Protein AF-A0A844GFJ4-F1 (afdb_monomer_lite)

Secondary structure (DSSP, 8-state):
--HHHHHHHHHHHHGGGGGGG-HHHHHHHHHHHHHHHHHHHHHHTT--HHHHHHHHHHHHHHHHHHHHHHHHHHHHHHHHS-PPPHHHHHHHHHHHTHHHHHHHHHHHHHHHHHHHHHHHHHHHTTSTTTHHHHHHHHHHHHHHHHHHHHHIIIIIIHHHHHHHHHTT--HHHHHHHHHHHHHHHHHHHHHHHHHHHHHHHHHHHHHHHHHHHHHHHHHHHHHHHHHHHTSHHHHHHHHT-

Radius of gyration: 24.2 Å; chains: 1; bounding box: 52×42×82 Å

Sequence (241 aa):
MRMSEQLKSTGSLLNATEAVGNWRAVLLYASTLIGSTLIFGLFAMMHSSFAIGLGGLLALATLFYGSNAVGIMLMDASRNGVSRPPLEAVMASLLSSHRLLGVALVAAVGLLLLLLAVAILFLICKIPGVGPLLFTFIMPLTTLLLGLTFFALAYVFFPLAASAVWHGASVLQVVSNLLAVVRQRLLAVMLQEIVLMLIIGVTSFIISGVLLFGLSMTGGMAARAFSALATPEVWAAWAAA

pLDDT: mean 87.04, std 11.55, range [54.28, 98.0]

Foldseek 3Di:
DDPVVVVVLVVVLVCLVCLVVPVQLVVLLVCLQVVLVCLQVVQVVVVDPVSNVVSNVVSVVSNQLSNLLSVLQSLCCVPVVGGDHSVVSSVLSVVFSVL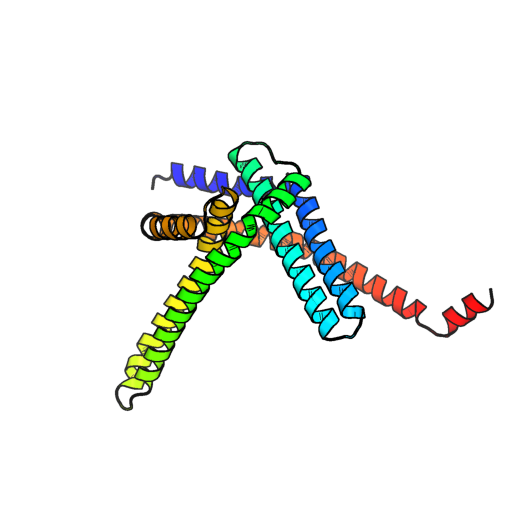LVVLVVVLVVVLVVLVVVLVVQLVVLPDPPCNVVSCVPSVVVSVVVNVVSCCCVVQPLSSQLSSCSSVVDGSVRSVVVSVVCCVPCVVVSSVSSVSSCVVCVVVVCVVVVVVVVVCVVVVVVVVVVVVVCPDPVNVVVVVVD

Organism: NCBI:txid2675226

Structure (mmCIF, N/CA/C/O backbone):
data_AF-A0A844GFJ4-F1
#
_entry.id   AF-A0A844GFJ4-F1
#
loop_
_atom_site.group_PDB
_atom_site.id
_atom_site.type_symbol
_atom_site.label_atom_id
_atom_site.label_alt_id
_atom_site.label_comp_id
_atom_site.label_asym_id
_atom_site.label_entity_id
_atom_site.label_seq_id
_atom_site.pdbx_PDB_ins_code
_atom_site.Cartn_x
_atom_site.Cartn_y
_atom_site.Cartn_z
_atom_site.occupancy
_atom_site.B_iso_or_equiv
_atom_site.auth_seq_id
_atom_site.auth_comp_id
_atom_site.auth_asym_id
_atom_site.auth_atom_id
_atom_site.pdbx_PDB_model_num
ATOM 1 N N . MET A 1 1 ? -21.969 4.955 -23.005 1.00 54.28 1 MET A N 1
ATOM 2 C CA . MET A 1 1 ? -22.476 5.167 -21.629 1.00 54.28 1 MET A CA 1
ATOM 3 C C . MET A 1 1 ? -23.328 6.420 -21.632 1.00 54.28 1 MET A C 1
ATOM 5 O O . MET A 1 1 ? -22.911 7.396 -22.243 1.00 54.28 1 MET A O 1
ATOM 9 N N . ARG A 1 2 ? -24.537 6.384 -21.059 1.00 66.00 2 ARG A N 1
ATOM 10 C CA . ARG A 1 2 ? -25.447 7.546 -21.054 1.00 66.00 2 ARG A CA 1
ATOM 11 C C . ARG A 1 2 ? -24.997 8.546 -19.983 1.00 66.00 2 ARG A C 1
ATOM 13 O O . ARG A 1 2 ? -24.632 8.138 -18.888 1.00 66.00 2 ARG A O 1
ATOM 20 N N . MET A 1 3 ? -25.066 9.845 -20.274 1.00 57.88 3 MET A N 1
ATOM 21 C CA . MET A 1 3 ? -24.629 10.942 -19.386 1.00 57.88 3 MET A CA 1
ATOM 22 C C . MET A 1 3 ? -25.235 10.861 -17.966 1.00 57.88 3 MET A C 1
ATOM 24 O O . MET A 1 3 ? -24.593 11.203 -16.978 1.00 57.88 3 MET A O 1
ATOM 28 N N . SER A 1 4 ? -26.445 10.307 -17.844 1.00 63.31 4 SER A N 1
ATOM 29 C CA . SER A 1 4 ? -27.122 10.035 -16.570 1.00 63.31 4 SER A CA 1
ATOM 30 C C . SER A 1 4 ? -26.439 8.967 -15.701 1.00 63.31 4 SER A C 1
ATOM 32 O O . SER A 1 4 ? -26.521 9.034 -14.478 1.00 63.31 4 SER A O 1
ATOM 34 N N . GLU A 1 5 ? -25.775 7.975 -16.303 1.00 64.12 5 GLU A N 1
ATOM 35 C CA . GLU A 1 5 ? -25.004 6.956 -15.573 1.00 64.12 5 GLU A CA 1
ATOM 36 C C . GLU A 1 5 ? -23.691 7.537 -15.044 1.00 64.12 5 GLU A C 1
ATOM 38 O O . GLU A 1 5 ? -23.292 7.226 -13.923 1.00 64.12 5 GLU A O 1
ATOM 43 N N . GLN A 1 6 ? -23.056 8.432 -15.809 1.00 61.03 6 GLN A N 1
ATOM 44 C CA . GLN A 1 6 ? -21.848 9.135 -15.372 1.00 61.03 6 GLN A CA 1
ATOM 45 C C . GLN A 1 6 ? -22.138 10.059 -14.186 1.00 61.03 6 GLN A C 1
ATOM 47 O O . GLN A 1 6 ? -21.424 10.001 -13.194 1.00 61.03 6 GLN A O 1
ATOM 52 N N . LEU A 1 7 ? -23.231 10.830 -14.225 1.00 64.06 7 LEU A N 1
ATOM 53 C CA . LEU A 1 7 ? -23.618 11.704 -13.109 1.00 64.06 7 LEU A CA 1
ATOM 54 C C . LEU A 1 7 ? -23.948 10.920 -11.828 1.00 64.06 7 LEU A C 1
ATOM 56 O O . LEU A 1 7 ? -23.520 11.311 -10.744 1.00 64.06 7 LEU A O 1
ATOM 60 N N . LYS A 1 8 ? -24.643 9.778 -11.939 1.00 64.94 8 LYS A N 1
ATOM 61 C CA . LYS A 1 8 ? -24.883 8.884 -10.790 1.00 64.94 8 LYS A CA 1
ATOM 62 C C . LYS A 1 8 ? -23.583 8.288 -10.244 1.00 64.94 8 LYS A C 1
ATOM 64 O O . LYS A 1 8 ? -23.410 8.218 -9.030 1.00 64.94 8 LYS A O 1
ATOM 69 N N . SER A 1 9 ? -22.661 7.902 -11.126 1.00 61.66 9 SER A N 1
ATOM 70 C CA . SER A 1 9 ? -21.334 7.414 -10.741 1.00 61.66 9 SER A CA 1
ATOM 71 C C . SER A 1 9 ? -20.524 8.484 -10.009 1.00 61.66 9 SER A C 1
ATOM 73 O O . SER A 1 9 ? -19.906 8.173 -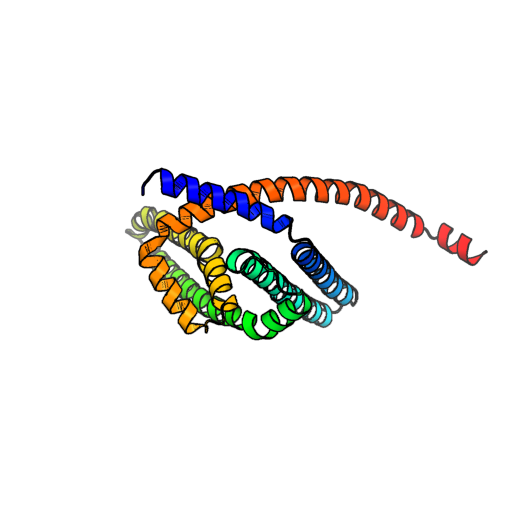8.999 1.00 61.66 9 SER A O 1
ATOM 75 N N . THR A 1 10 ? -20.521 9.732 -10.479 1.00 62.22 10 THR A N 1
ATOM 76 C CA . THR A 1 10 ? -19.803 10.832 -9.818 1.00 62.22 10 THR A CA 1
ATOM 77 C C . THR A 1 10 ? -20.419 11.173 -8.461 1.00 62.22 10 THR A C 1
ATOM 79 O O . THR A 1 10 ? -19.682 11.374 -7.500 1.00 62.22 10 THR A O 1
ATOM 82 N N . GLY A 1 11 ? -21.752 11.157 -8.340 1.00 63.94 11 GLY A N 1
ATOM 83 C CA . GLY A 1 11 ? -22.433 11.316 -7.048 1.00 63.94 11 GLY A CA 1
ATOM 84 C C . GLY A 1 11 ? -22.052 10.224 -6.042 1.00 63.94 11 GLY A C 1
ATOM 85 O O . GLY A 1 11 ? -21.743 10.520 -4.893 1.00 63.94 11 GLY A O 1
ATOM 86 N N . SER A 1 12 ? -21.958 8.969 -6.492 1.00 65.56 12 SER A N 1
ATOM 87 C CA . SER A 1 12 ? -21.477 7.858 -5.658 1.00 65.56 12 SER A CA 1
ATOM 88 C C . SER A 1 12 ? -20.028 8.033 -5.185 1.00 65.56 12 SER A C 1
ATOM 90 O O . SER A 1 12 ? -19.696 7.556 -4.103 1.00 65.56 12 SER A O 1
ATOM 92 N N . LEU A 1 13 ? -19.165 8.682 -5.975 1.00 63.69 13 LEU A N 1
ATOM 93 C CA . LEU A 1 13 ? -17.771 8.945 -5.600 1.00 63.69 13 LEU A CA 1
ATOM 94 C C . LEU A 1 13 ? -17.658 10.075 -4.571 1.00 63.69 13 LEU A C 1
ATOM 96 O O . LEU A 1 13 ? -16.832 9.992 -3.669 1.00 63.69 13 LEU A O 1
ATOM 100 N N . LEU A 1 14 ? -18.513 11.098 -4.655 1.00 67.12 14 LEU A N 1
ATOM 101 C CA . LEU A 1 14 ? -18.591 12.143 -3.630 1.00 67.12 14 LEU A CA 1
ATOM 102 C C . LEU A 1 14 ? -19.092 11.574 -2.296 1.00 67.12 14 LEU A C 1
ATOM 104 O O . LEU A 1 14 ? -18.523 11.896 -1.256 1.00 67.12 14 LEU A O 1
ATOM 108 N N . ASN A 1 15 ? -20.047 10.641 -2.322 1.00 67.94 15 ASN A N 1
ATOM 109 C CA . ASN A 1 15 ? -20.509 9.938 -1.120 1.00 67.94 15 ASN A CA 1
ATOM 110 C C . ASN A 1 15 ? -19.421 9.063 -0.476 1.00 67.94 15 ASN A C 1
ATOM 112 O O . ASN A 1 15 ? -19.516 8.747 0.704 1.00 67.94 15 ASN A O 1
ATOM 116 N N . ALA A 1 16 ? -18.341 8.710 -1.187 1.00 66.75 16 ALA A N 1
ATOM 117 C CA . ALA A 1 16 ? -17.205 8.027 -0.563 1.00 66.75 16 ALA A CA 1
ATOM 118 C C . ALA A 1 16 ? -16.541 8.885 0.532 1.00 66.75 16 ALA A C 1
ATOM 120 O O . ALA A 1 16 ? -15.928 8.340 1.447 1.00 66.75 16 ALA A O 1
ATOM 121 N N . THR A 1 17 ? -16.706 10.214 0.498 1.00 68.81 17 THR A N 1
ATOM 122 C CA . THR A 1 17 ? -16.246 11.104 1.577 1.00 68.81 17 THR A CA 1
ATOM 123 C C . THR A 1 17 ? -17.059 10.950 2.866 1.00 68.81 17 THR A C 1
ATOM 125 O O . THR A 1 17 ? -16.521 11.174 3.949 1.00 68.81 17 THR A O 1
ATOM 128 N N . GLU A 1 18 ? -18.299 10.451 2.793 1.00 70.06 18 GLU A N 1
ATOM 129 C CA . GLU A 1 18 ? -19.107 10.116 3.975 1.00 70.06 18 GLU A CA 1
ATOM 130 C C . GLU A 1 18 ? -18.495 8.963 4.784 1.00 70.06 18 GLU A C 1
ATOM 132 O O . GLU A 1 18 ? -18.798 8.816 5.968 1.00 70.06 18 GLU A O 1
ATOM 137 N N . ALA A 1 19 ? -17.562 8.194 4.204 1.00 69.00 19 ALA A N 1
ATOM 138 C CA . ALA A 1 19 ? -16.772 7.207 4.938 1.00 69.00 19 ALA A CA 1
ATOM 139 C C . ALA A 1 19 ? -16.010 7.834 6.120 1.00 69.00 19 ALA A C 1
ATOM 141 O O . ALA A 1 19 ? -15.848 7.185 7.154 1.00 69.00 19 ALA A O 1
ATOM 142 N N . VAL A 1 20 ? -15.607 9.109 6.010 1.00 70.31 20 VAL A N 1
ATOM 143 C CA . VAL A 1 20 ? -14.982 9.874 7.106 1.00 70.31 20 VAL A CA 1
ATOM 144 C C . VAL A 1 20 ? -15.956 10.076 8.275 1.00 70.31 20 VAL A C 1
ATOM 146 O O . VAL A 1 20 ? -15.535 10.165 9.426 1.00 70.31 20 VAL A O 1
ATOM 149 N N . GLY A 1 21 ? -17.265 10.075 8.009 1.00 78.12 21 GLY A N 1
ATOM 150 C CA . GLY A 1 21 ? -18.312 10.143 9.029 1.00 78.12 21 GLY A CA 1
ATOM 151 C C . GLY A 1 21 ? -18.407 8.891 9.907 1.00 78.12 21 GLY A C 1
ATOM 152 O O . GLY A 1 21 ? -18.959 8.952 11.008 1.00 78.12 21 GLY A O 1
ATOM 153 N N . ASN A 1 22 ? -17.832 7.757 9.488 1.00 86.69 22 ASN A N 1
ATOM 154 C CA . ASN A 1 22 ? -17.759 6.559 10.322 1.00 86.69 22 ASN A CA 1
ATOM 155 C C . ASN A 1 22 ? -16.632 6.695 11.361 1.00 86.69 22 ASN A C 1
ATOM 157 O O . ASN A 1 22 ?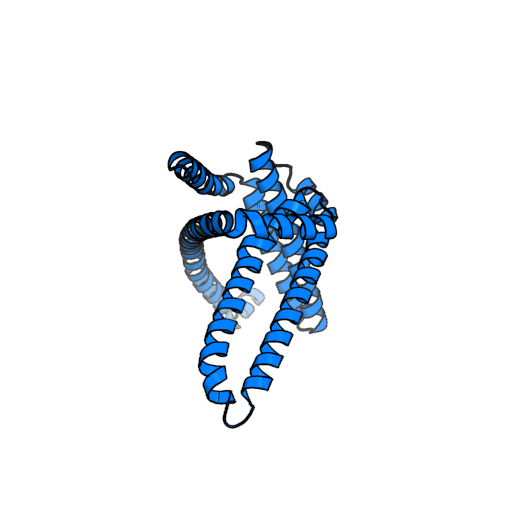 -15.545 6.130 11.217 1.00 86.69 22 ASN A O 1
ATOM 161 N N . TRP A 1 23 ? -16.912 7.424 12.445 1.00 89.19 23 TRP A N 1
ATOM 162 C CA . TRP A 1 23 ? -15.942 7.701 13.511 1.00 89.19 23 TRP A CA 1
ATOM 163 C C . TRP A 1 23 ? -15.322 6.429 14.110 1.00 89.19 23 TRP A C 1
ATOM 165 O O . TRP A 1 23 ? -14.154 6.437 14.487 1.00 89.19 23 TRP A O 1
ATOM 175 N N . ARG A 1 24 ? -16.068 5.313 14.160 1.00 94.00 24 ARG A N 1
ATOM 176 C CA . ARG A 1 24 ? -15.567 4.024 14.671 1.00 94.00 24 ARG A CA 1
ATOM 177 C C . ARG A 1 24 ? -14.476 3.460 13.764 1.00 94.00 24 ARG A C 1
ATOM 179 O O . ARG A 1 24 ? -13.464 2.980 14.264 1.00 94.00 24 ARG A O 1
ATOM 186 N N . ALA A 1 25 ? -14.675 3.531 12.447 1.00 93.44 25 ALA A N 1
ATOM 187 C CA . ALA A 1 25 ? -13.684 3.113 11.461 1.00 93.44 25 ALA A CA 1
ATOM 188 C C . ALA A 1 25 ? -12.456 4.040 11.477 1.00 93.44 25 ALA A C 1
ATOM 190 O O . ALA A 1 25 ? -11.326 3.556 11.474 1.00 93.44 25 ALA A O 1
ATOM 191 N N . VAL A 1 26 ? -12.670 5.358 11.586 1.00 91.69 26 VAL A N 1
ATOM 192 C CA . VAL A 1 26 ? -11.589 6.353 11.709 1.00 91.69 26 VAL A CA 1
ATOM 193 C C . VAL A 1 26 ? -10.749 6.111 12.964 1.00 91.69 26 VAL A C 1
ATOM 195 O O . VAL A 1 26 ? -9.524 6.059 12.876 1.00 91.69 26 VAL A O 1
ATOM 198 N N . LEU A 1 27 ? -11.379 5.905 14.125 1.00 94.12 27 LEU A N 1
ATOM 199 C CA . LEU A 1 27 ? -10.663 5.605 15.365 1.00 94.12 27 LEU A CA 1
ATOM 200 C C . LEU A 1 27 ? -9.910 4.279 15.297 1.00 94.12 27 LEU A C 1
ATOM 202 O O . LEU A 1 27 ? -8.771 4.212 15.755 1.00 94.12 27 LEU A O 1
ATOM 206 N N . LEU A 1 28 ? -10.508 3.232 14.719 1.00 96.69 28 LEU A N 1
ATOM 207 C CA . LEU A 1 28 ? -9.810 1.962 14.538 1.00 96.69 28 LEU A CA 1
ATOM 208 C C . LEU A 1 28 ? -8.577 2.148 13.644 1.00 96.69 28 LEU A C 1
ATOM 210 O O . LEU A 1 28 ? -7.498 1.668 13.994 1.00 96.69 28 LEU A O 1
ATOM 214 N N . TYR A 1 29 ? -8.694 2.899 12.547 1.00 95.44 29 TYR A N 1
ATOM 215 C CA . TYR A 1 29 ? -7.557 3.196 11.679 1.00 95.44 29 TYR A CA 1
ATOM 216 C C . TYR A 1 29 ? -6.469 3.993 12.410 1.00 95.44 29 TYR A C 1
ATOM 218 O O . TYR A 1 29 ? -5.304 3.600 12.395 1.00 95.44 29 TYR A O 1
ATOM 226 N N . ALA A 1 30 ? -6.843 5.046 13.142 1.00 93.94 30 ALA A N 1
ATOM 227 C CA . ALA A 1 30 ? -5.910 5.832 13.946 1.00 93.94 30 ALA A CA 1
ATOM 228 C C . ALA A 1 30 ? -5.200 4.972 15.007 1.00 93.94 30 ALA A C 1
ATOM 230 O O . ALA A 1 30 ? -3.975 5.004 15.109 1.00 93.94 30 ALA A O 1
ATOM 231 N N . SER A 1 31 ? -5.944 4.140 15.742 1.00 96.19 31 SER A N 1
ATOM 232 C CA . SER A 1 31 ? -5.377 3.212 16.729 1.00 96.19 31 SER A CA 1
ATOM 233 C C . SER A 1 31 ? -4.456 2.167 16.094 1.00 96.19 31 SER A C 1
ATOM 235 O O . SER A 1 31 ? -3.450 1.803 16.694 1.00 96.19 31 SER A O 1
ATOM 237 N N . THR A 1 32 ? -4.742 1.740 14.860 1.00 97.44 32 THR A N 1
ATOM 238 C CA . THR A 1 32 ? -3.892 0.819 14.095 1.00 97.44 32 THR A CA 1
ATOM 239 C C . THR A 1 32 ? -2.559 1.478 13.750 1.00 97.44 32 THR A C 1
ATOM 241 O O . THR A 1 32 ? -1.507 0.878 13.967 1.00 97.44 32 THR A O 1
ATOM 244 N N . LEU A 1 33 ? -2.583 2.721 13.254 1.00 95.94 33 LEU A N 1
ATOM 245 C CA . LEU A 1 33 ? -1.370 3.475 12.923 1.00 95.94 33 LEU A CA 1
ATOM 246 C C . LEU A 1 33 ? -0.523 3.760 14.169 1.00 95.94 33 LEU A C 1
ATOM 248 O O . LEU A 1 33 ? 0.691 3.539 14.157 1.00 95.94 33 LEU A O 1
ATOM 252 N N . ILE A 1 34 ? -1.164 4.206 15.254 1.00 95.94 34 ILE A N 1
ATOM 253 C CA . ILE A 1 34 ? -0.499 4.476 16.535 1.00 95.94 34 ILE A CA 1
ATOM 254 C C . ILE A 1 34 ? 0.086 3.181 17.099 1.00 95.94 34 ILE A C 1
ATOM 256 O O . ILE A 1 34 ? 1.272 3.135 17.407 1.00 95.94 34 ILE A O 1
ATOM 260 N N . GLY A 1 35 ? -0.710 2.113 17.179 1.00 97.12 35 GLY A N 1
ATOM 261 C CA . GLY A 1 35 ? -0.280 0.813 17.687 1.00 97.12 35 GLY A CA 1
ATOM 262 C C . GLY A 1 35 ? 0.893 0.241 16.893 1.00 97.12 35 GLY A C 1
ATOM 263 O O . GLY A 1 35 ? 1.901 -0.135 17.481 1.00 97.12 35 GLY A O 1
ATOM 264 N N . SER A 1 36 ? 0.816 0.264 15.560 1.00 97.62 36 SER A N 1
ATOM 265 C CA . SER A 1 36 ? 1.911 -0.154 14.677 1.00 97.62 36 SER A CA 1
ATOM 266 C C . SER A 1 36 ? 3.192 0.652 14.927 1.00 97.62 36 SER A C 1
ATOM 268 O O . SER A 1 36 ? 4.275 0.079 15.030 1.00 97.62 36 SER A O 1
ATOM 270 N N . THR A 1 37 ? 3.079 1.978 15.048 1.00 95.50 37 THR A N 1
ATOM 271 C CA . THR A 1 37 ? 4.230 2.865 15.286 1.00 95.50 37 THR A CA 1
ATOM 272 C C . THR A 1 37 ? 4.844 2.632 16.666 1.00 95.50 37 THR A C 1
ATOM 274 O O . THR A 1 37 ? 6.065 2.564 16.782 1.00 95.50 37 THR A O 1
ATOM 277 N N . LEU A 1 38 ? 4.021 2.458 17.705 1.00 96.81 38 LEU A N 1
ATOM 278 C CA . LEU A 1 38 ? 4.483 2.169 19.064 1.00 96.81 38 LEU A CA 1
ATOM 279 C C . LEU A 1 38 ? 5.194 0.818 19.138 1.00 96.81 38 LEU A C 1
ATOM 281 O O . LEU A 1 38 ? 6.279 0.741 19.706 1.00 96.81 38 LEU A O 1
ATOM 285 N N . ILE A 1 39 ? 4.627 -0.228 18.528 1.00 97.69 39 ILE A N 1
ATOM 286 C CA . ILE A 1 39 ? 5.256 -1.553 18.461 1.00 97.69 39 ILE A CA 1
ATOM 287 C C . ILE A 1 39 ? 6.632 -1.445 17.802 1.00 97.69 39 ILE A C 1
ATOM 289 O O . ILE A 1 39 ? 7.619 -1.900 18.375 1.00 97.69 39 ILE A O 1
ATOM 293 N N . PHE A 1 40 ? 6.726 -0.802 16.635 1.00 97.06 40 PHE A N 1
ATOM 294 C CA . PHE A 1 40 ? 8.015 -0.626 15.971 1.00 97.06 40 PHE A CA 1
ATOM 295 C C . PHE A 1 40 ? 9.000 0.184 16.827 1.00 97.06 40 PHE A C 1
ATOM 297 O O . PHE A 1 40 ? 10.134 -0.246 17.025 1.00 97.06 40 PHE A O 1
ATOM 304 N N . GLY A 1 41 ? 8.563 1.326 17.368 1.00 94.12 41 GLY A N 1
ATOM 305 C CA . GLY A 1 41 ? 9.396 2.224 18.166 1.00 94.12 41 GLY A CA 1
ATOM 306 C C . GLY A 1 41 ? 9.968 1.557 19.417 1.00 94.12 41 GLY A C 1
ATOM 307 O O . GLY A 1 41 ? 11.172 1.631 19.644 1.00 94.12 41 GLY A O 1
ATOM 308 N N . LEU A 1 42 ? 9.139 0.839 20.182 1.00 96.50 42 LEU A N 1
ATOM 309 C CA . LEU A 1 42 ? 9.567 0.141 21.400 1.00 96.50 42 LEU A CA 1
ATOM 310 C C . LEU A 1 42 ? 10.647 -0.909 21.114 1.00 96.50 42 LEU A C 1
ATOM 312 O O . LEU A 1 42 ? 11.644 -0.982 21.827 1.00 96.50 42 LEU A O 1
ATOM 316 N N . PHE A 1 43 ? 10.482 -1.689 20.045 1.00 96.88 43 PHE A N 1
ATOM 317 C CA . PHE A 1 43 ? 11.478 -2.681 19.639 1.00 96.88 43 PHE A CA 1
ATOM 318 C C . PHE A 1 43 ? 12.736 -2.038 19.040 1.00 96.88 43 PHE A C 1
ATOM 320 O O . PHE A 1 43 ? 13.841 -2.544 19.238 1.00 96.88 43 PHE A O 1
ATOM 327 N N . ALA A 1 44 ? 12.599 -0.906 18.344 1.00 94.94 44 ALA A N 1
ATOM 328 C CA . ALA A 1 44 ? 13.733 -0.166 17.803 1.00 94.94 44 ALA A CA 1
ATOM 329 C C . ALA A 1 44 ? 14.631 0.423 18.903 1.00 94.94 44 ALA A C 1
ATOM 331 O O . ALA A 1 44 ? 15.855 0.410 18.768 1.00 94.94 44 ALA A O 1
ATOM 332 N N . MET A 1 45 ? 14.043 0.849 20.025 1.00 95.19 45 MET A N 1
ATOM 333 C CA . MET A 1 45 ? 14.771 1.345 21.201 1.00 95.19 45 MET A CA 1
ATOM 334 C C . MET A 1 45 ? 15.614 0.272 21.906 1.00 95.19 45 MET A C 1
ATOM 336 O O . MET A 1 45 ? 16.460 0.602 22.730 1.00 95.19 45 MET A O 1
ATOM 340 N N . MET A 1 46 ? 15.432 -1.011 21.583 1.00 94.31 46 MET A N 1
ATOM 341 C CA . MET A 1 46 ? 16.247 -2.095 22.143 1.00 94.31 46 MET A CA 1
ATOM 342 C C . MET A 1 46 ? 17.638 -2.198 21.494 1.00 94.31 46 MET A C 1
ATOM 344 O O . MET A 1 46 ? 18.448 -3.011 21.933 1.00 94.31 46 MET A O 1
ATOM 348 N N . HIS A 1 47 ? 17.911 -1.425 20.431 1.00 90.00 47 HIS A N 1
ATOM 349 C CA . HIS A 1 47 ? 19.197 -1.377 19.717 1.00 90.00 47 HIS A CA 1
ATOM 350 C C . HIS A 1 47 ? 19.746 -2.747 19.263 1.00 90.00 47 HIS A C 1
ATOM 352 O O . HIS A 1 47 ? 20.948 -2.923 19.078 1.00 90.00 47 HIS A O 1
ATOM 358 N N . SER A 1 48 ? 18.862 -3.721 19.035 1.00 96.19 48 SER A N 1
ATOM 359 C CA . SER A 1 48 ? 19.197 -5.060 18.543 1.00 96.19 48 SER A CA 1
ATOM 360 C C . SER A 1 48 ? 18.577 -5.276 17.168 1.00 96.19 48 SER A C 1
ATOM 362 O O . SER A 1 48 ? 17.375 -5.081 16.996 1.00 96.19 48 SER A O 1
ATOM 364 N N . SER A 1 49 ? 19.368 -5.726 16.189 1.00 95.50 49 SER A N 1
ATOM 365 C CA . SER A 1 49 ? 18.869 -6.000 14.832 1.00 95.50 49 SER A CA 1
ATOM 366 C C . SER A 1 49 ? 17.742 -7.034 14.826 1.00 95.50 49 SER A C 1
ATOM 368 O O . SER A 1 49 ? 16.796 -6.903 14.052 1.00 95.50 49 SER A O 1
ATOM 370 N N . PHE A 1 50 ? 17.805 -8.029 15.717 1.00 97.06 50 PHE A N 1
ATOM 371 C CA . PHE A 1 50 ? 16.729 -9.005 15.873 1.00 97.06 50 PHE A CA 1
ATOM 372 C C . PHE A 1 50 ? 15.452 -8.351 16.410 1.00 97.06 50 PHE A C 1
ATOM 374 O O . PHE A 1 50 ? 14.376 -8.560 15.851 1.00 97.06 50 PHE A O 1
ATOM 381 N N . ALA A 1 51 ? 15.573 -7.521 17.452 1.00 96.56 51 ALA A N 1
ATOM 382 C CA . ALA A 1 51 ? 14.434 -6.804 18.017 1.00 96.56 51 ALA A CA 1
ATOM 383 C C . ALA A 1 51 ? 13.797 -5.873 16.977 1.00 96.56 51 ALA A C 1
ATOM 385 O O . ALA A 1 51 ? 12.590 -5.933 16.772 1.00 96.56 51 ALA A O 1
ATOM 386 N N . ILE A 1 52 ? 14.603 -5.096 16.247 1.00 96.81 52 ILE A N 1
ATOM 387 C CA . ILE A 1 52 ? 14.136 -4.227 15.157 1.00 96.81 52 ILE A CA 1
ATOM 388 C C . ILE A 1 52 ? 13.393 -5.042 14.090 1.00 96.81 52 ILE A C 1
ATOM 390 O O . ILE A 1 52 ? 12.311 -4.646 13.659 1.00 96.81 52 ILE A O 1
ATOM 394 N N . GLY A 1 53 ? 13.940 -6.194 13.686 1.00 97.06 53 GLY A N 1
ATOM 395 C CA . GLY A 1 53 ? 13.305 -7.080 12.710 1.00 97.06 53 GLY A CA 1
ATOM 396 C C . GLY A 1 53 ? 11.947 -7.606 13.182 1.00 97.06 53 GLY A C 1
ATOM 397 O O . GLY A 1 53 ? 10.960 -7.511 12.453 1.00 97.06 53 GLY A O 1
ATOM 398 N N . LEU A 1 54 ? 11.873 -8.107 14.417 1.00 97.75 54 LEU A N 1
ATOM 399 C CA . LEU A 1 54 ? 10.629 -8.608 15.004 1.00 97.75 54 LEU A CA 1
ATOM 400 C C . LEU A 1 54 ? 9.596 -7.489 15.197 1.00 97.75 54 LEU A C 1
ATOM 402 O O . LEU A 1 54 ? 8.434 -7.656 14.828 1.00 97.75 54 LEU A O 1
ATOM 406 N N . GLY A 1 55 ? 10.021 -6.334 15.708 1.00 97.75 55 GLY A N 1
ATOM 407 C CA . GLY A 1 55 ? 9.183 -5.146 15.851 1.00 97.75 55 GLY A CA 1
ATOM 408 C C . GLY A 1 55 ? 8.616 -4.674 14.516 1.00 97.75 55 GLY A C 1
ATOM 409 O O . GLY A 1 55 ? 7.428 -4.376 14.425 1.00 97.75 55 GLY A O 1
ATOM 410 N N . GLY A 1 56 ? 9.432 -4.684 13.457 1.00 97.50 56 GLY A N 1
ATOM 411 C CA . GLY A 1 56 ? 8.995 -4.388 12.093 1.00 97.50 56 GLY A CA 1
ATOM 412 C C . GLY A 1 56 ? 7.930 -5.361 11.588 1.00 97.50 56 GLY A C 1
ATOM 413 O O . GLY A 1 56 ? 6.909 -4.927 11.057 1.00 97.50 56 GLY A O 1
ATOM 414 N N . LEU A 1 57 ? 8.114 -6.668 11.800 1.00 97.62 57 LEU A N 1
ATOM 415 C CA . LEU A 1 57 ? 7.128 -7.683 11.409 1.00 97.62 57 LEU A CA 1
ATOM 416 C C . LEU A 1 57 ? 5.803 -7.533 12.165 1.00 97.62 57 LEU A C 1
ATOM 418 O O . LEU A 1 57 ? 4.738 -7.597 11.553 1.00 97.62 57 LEU A O 1
ATOM 422 N N . LEU A 1 58 ? 5.851 -7.304 13.479 1.00 97.94 58 LEU A N 1
ATOM 423 C CA . LEU A 1 58 ? 4.654 -7.113 14.301 1.00 97.94 58 LEU A CA 1
ATOM 424 C C . LEU A 1 58 ? 3.918 -5.813 13.951 1.00 97.94 58 LEU A C 1
ATOM 426 O O . LEU A 1 58 ? 2.687 -5.801 13.884 1.00 97.94 58 LEU A O 1
ATOM 430 N N . ALA A 1 59 ? 4.654 -4.736 13.675 1.00 98.00 59 ALA A N 1
ATOM 431 C CA . ALA A 1 59 ? 4.093 -3.479 13.195 1.00 98.00 59 ALA A CA 1
ATOM 432 C C . ALA A 1 59 ? 3.395 -3.667 11.838 1.00 98.00 59 ALA A C 1
ATOM 434 O O . ALA A 1 59 ? 2.225 -3.319 11.693 1.00 98.00 59 ALA A O 1
ATOM 435 N N . LEU A 1 60 ? 4.055 -4.322 10.875 1.00 97.44 60 LEU A N 1
ATOM 436 C CA . LEU A 1 60 ? 3.460 -4.642 9.575 1.00 97.44 60 LEU A CA 1
ATOM 437 C C . LEU A 1 60 ? 2.216 -5.524 9.704 1.00 97.44 60 LEU A C 1
ATOM 439 O O . LEU A 1 60 ? 1.220 -5.259 9.036 1.00 97.44 60 LEU A O 1
ATOM 443 N N . ALA A 1 61 ? 2.239 -6.539 10.570 1.00 97.38 61 ALA A N 1
ATOM 444 C CA . ALA A 1 61 ? 1.075 -7.383 10.825 1.00 97.38 61 ALA A CA 1
ATOM 445 C C . ALA A 1 61 ? -0.089 -6.568 11.410 1.00 97.38 61 ALA A C 1
ATOM 447 O O . ALA A 1 61 ? -1.223 -6.687 10.943 1.00 97.38 61 ALA A O 1
ATOM 448 N N . THR A 1 62 ? 0.197 -5.698 12.380 1.00 98.00 62 THR A N 1
ATOM 449 C CA . THR A 1 62 ? -0.792 -4.796 12.987 1.00 98.00 62 THR A CA 1
ATOM 450 C C . THR A 1 62 ? -1.407 -3.884 11.933 1.00 98.00 62 THR A C 1
ATOM 452 O O . THR A 1 62 ? -2.630 -3.821 11.806 1.00 98.00 62 THR A O 1
ATOM 455 N N . LEU A 1 63 ? -0.569 -3.240 11.117 1.00 97.50 63 LEU A N 1
ATOM 456 C CA . LEU A 1 63 ? -1.003 -2.362 10.039 1.00 97.50 63 LEU A CA 1
ATOM 457 C C . LEU A 1 63 ? -1.841 -3.112 9.001 1.00 97.50 63 LEU A C 1
ATOM 459 O O . LEU A 1 63 ? -2.901 -2.632 8.600 1.00 97.50 63 LEU A O 1
ATOM 463 N N . PHE A 1 64 ? -1.399 -4.302 8.595 1.00 97.25 64 PHE A N 1
ATOM 464 C CA . PHE A 1 64 ? -2.082 -5.135 7.614 1.00 97.25 64 PHE A CA 1
ATOM 465 C C . PHE A 1 64 ? -3.475 -5.549 8.094 1.00 97.25 64 PHE A C 1
ATOM 467 O O . PHE A 1 64 ? -4.466 -5.284 7.411 1.00 97.25 64 PHE A O 1
ATOM 474 N N . TYR A 1 65 ? -3.581 -6.167 9.271 1.00 97.81 65 TYR A N 1
ATOM 475 C CA . TYR A 1 65 ? -4.867 -6.650 9.773 1.00 97.81 65 TYR A CA 1
ATOM 476 C C . TYR A 1 65 ? -5.790 -5.510 10.209 1.00 97.81 65 TYR A C 1
ATOM 478 O O . TYR A 1 65 ? -6.987 -5.572 9.920 1.00 97.81 65 TYR A O 1
ATOM 486 N N . GLY A 1 66 ? -5.260 -4.455 10.832 1.00 97.69 66 GLY A N 1
ATOM 487 C CA . GLY A 1 66 ? -6.050 -3.298 11.250 1.00 97.69 66 GLY A CA 1
ATOM 488 C C . GLY A 1 66 ? -6.606 -2.504 10.065 1.00 97.69 66 GLY A C 1
ATOM 489 O O . GLY A 1 66 ? -7.799 -2.209 10.035 1.00 97.69 66 GLY A O 1
ATOM 490 N N . SER A 1 67 ? -5.802 -2.260 9.023 1.00 96.56 67 SER A N 1
ATOM 491 C CA . SER A 1 67 ? -6.278 -1.567 7.811 1.00 96.56 67 SER A CA 1
ATOM 492 C C . SER A 1 67 ? -7.352 -2.373 7.079 1.00 96.56 67 SER A C 1
ATOM 494 O O . SER A 1 67 ? -8.355 -1.820 6.633 1.00 96.56 67 SER A O 1
ATOM 496 N N . ASN A 1 68 ? -7.194 -3.699 7.007 1.00 97.31 68 ASN A N 1
ATOM 497 C CA . ASN A 1 68 ? -8.221 -4.567 6.433 1.00 97.31 68 ASN A CA 1
ATOM 498 C C . ASN A 1 68 ? -9.503 -4.608 7.280 1.00 97.31 68 ASN A C 1
ATOM 500 O O . ASN A 1 68 ? -10.591 -4.634 6.717 1.00 97.31 68 ASN A O 1
ATOM 504 N N . ALA A 1 69 ? -9.403 -4.566 8.613 1.00 97.38 69 ALA A N 1
ATOM 505 C CA . ALA A 1 69 ? -10.573 -4.493 9.490 1.00 97.38 69 ALA A CA 1
ATOM 506 C C . ALA A 1 69 ? -11.381 -3.207 9.248 1.00 97.38 69 ALA A C 1
ATOM 508 O O . ALA A 1 69 ? -12.606 -3.250 9.140 1.00 97.38 69 ALA A O 1
ATOM 509 N N . VAL A 1 70 ? -10.696 -2.073 9.081 1.00 96.50 70 VAL A N 1
ATOM 510 C CA . VAL A 1 70 ? -11.318 -0.798 8.690 1.00 96.50 70 VAL A CA 1
ATOM 511 C C . VAL A 1 70 ? -11.990 -0.920 7.321 1.00 96.50 70 VAL A C 1
ATOM 513 O O . VAL A 1 70 ? -13.145 -0.527 7.172 1.00 96.50 70 VAL A O 1
ATOM 516 N N . GLY A 1 71 ? -11.310 -1.525 6.343 1.00 94.12 71 GLY A N 1
ATOM 517 C CA . GLY A 1 71 ? -11.875 -1.797 5.020 1.00 94.12 71 GLY A CA 1
ATOM 518 C C . GLY A 1 71 ? -13.171 -2.612 5.076 1.00 94.12 71 GLY A C 1
ATOM 519 O O . GLY A 1 71 ? -14.161 -2.228 4.455 1.00 94.12 71 GLY A O 1
ATOM 520 N N . ILE A 1 72 ? -13.205 -3.668 5.894 1.00 95.50 72 ILE A N 1
ATOM 521 C CA . ILE A 1 72 ? -14.406 -4.480 6.147 1.00 95.50 72 ILE A CA 1
ATOM 522 C C . ILE A 1 72 ? -15.538 -3.621 6.733 1.00 95.50 72 ILE A C 1
ATOM 524 O O . ILE A 1 72 ? -16.657 -3.671 6.231 1.00 95.50 72 ILE A O 1
ATOM 528 N N . MET A 1 73 ? -15.257 -2.790 7.743 1.00 95.56 73 MET A N 1
ATOM 529 C CA . MET A 1 73 ? -16.264 -1.905 8.351 1.00 95.56 73 MET A CA 1
ATOM 530 C C . MET A 1 73 ? -16.870 -0.921 7.344 1.00 95.56 73 MET A C 1
ATOM 532 O O . MET A 1 73 ? -18.088 -0.740 7.308 1.00 95.56 73 MET A O 1
ATOM 536 N N . LEU A 1 74 ? -16.030 -0.283 6.522 1.00 93.19 74 LEU A N 1
ATOM 537 C CA . LEU A 1 74 ? -16.474 0.663 5.493 1.00 93.19 74 LEU A CA 1
ATOM 538 C C . LEU A 1 74 ? -17.252 -0.041 4.374 1.00 93.19 74 LEU A C 1
ATOM 540 O O . LEU A 1 74 ? -18.244 0.480 3.858 1.00 93.19 74 LEU A O 1
ATOM 544 N N . MET A 1 75 ? -16.841 -1.257 4.029 1.00 91.94 75 MET A N 1
ATOM 545 C CA . MET A 1 75 ? -17.552 -2.100 3.083 1.00 91.94 75 MET A CA 1
ATOM 546 C C . MET A 1 75 ? -18.938 -2.507 3.596 1.00 91.94 75 MET A C 1
ATOM 548 O O . MET A 1 75 ? -19.902 -2.418 2.839 1.00 91.94 75 MET A O 1
ATOM 552 N N . ASP A 1 76 ? -19.077 -2.902 4.861 1.00 92.12 76 ASP A N 1
ATOM 553 C CA . ASP A 1 76 ? -20.396 -3.218 5.420 1.00 92.12 76 ASP A CA 1
ATOM 554 C C . ASP A 1 76 ? -21.294 -1.989 5.489 1.00 92.12 76 ASP A C 1
ATOM 556 O O . ASP A 1 76 ? -22.470 -2.070 5.143 1.00 92.12 76 ASP A O 1
ATOM 560 N N . ALA A 1 77 ? -20.739 -0.842 5.890 1.00 90.69 77 ALA A N 1
ATOM 561 C CA . ALA A 1 77 ? -21.481 0.410 5.941 1.00 90.69 77 ALA A CA 1
ATOM 562 C C . ALA A 1 77 ? -22.019 0.795 4.555 1.00 90.69 77 ALA A C 1
ATOM 564 O O . ALA A 1 77 ? -23.189 1.141 4.426 1.00 90.69 77 ALA A O 1
ATOM 565 N N . SER A 1 78 ? -21.195 0.669 3.509 1.00 86.69 78 SER A N 1
ATOM 566 C CA . SER A 1 78 ? -21.604 0.994 2.136 1.00 86.69 78 SER A CA 1
ATOM 567 C C . SER A 1 78 ? -22.583 -0.014 1.526 1.00 86.69 78 SER A C 1
ATOM 569 O O . SER A 1 78 ? -23.432 0.375 0.729 1.00 86.69 78 SER A O 1
ATOM 571 N N . ARG A 1 79 ? -22.491 -1.302 1.881 1.00 86.00 79 ARG A N 1
ATOM 572 C CA . ARG A 1 79 ? -23.353 -2.354 1.313 1.00 86.00 79 ARG A CA 1
ATOM 573 C C . ARG A 1 79 ? -24.660 -2.548 2.065 1.00 86.00 79 ARG A C 1
ATOM 575 O O . ARG A 1 79 ? -25.702 -2.712 1.442 1.00 86.00 79 ARG A O 1
ATOM 582 N N . ASN A 1 80 ? -24.587 -2.552 3.390 1.00 85.44 80 ASN A N 1
ATOM 583 C CA . ASN A 1 80 ? -25.680 -2.951 4.272 1.00 85.44 80 ASN A CA 1
ATOM 584 C C . ASN A 1 80 ? -26.237 -1.768 5.078 1.00 85.44 80 ASN A C 1
ATOM 586 O O . ASN A 1 80 ? -27.167 -1.949 5.858 1.00 85.44 80 ASN A O 1
ATOM 590 N N . GLY A 1 81 ? -25.649 -0.572 4.950 1.00 84.62 81 GLY A N 1
ATOM 591 C CA . GLY A 1 81 ? -26.020 0.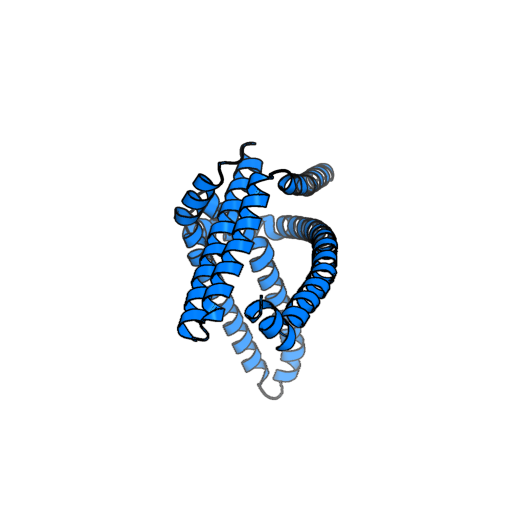612 5.732 1.00 84.62 81 GLY A CA 1
ATOM 592 C C . GLY A 1 81 ? -25.561 0.569 7.194 1.00 84.62 81 GLY A C 1
ATOM 593 O O . GLY A 1 81 ? -25.749 1.540 7.922 1.00 84.62 81 GLY A O 1
ATOM 594 N N . VAL A 1 82 ? -24.948 -0.533 7.643 1.00 87.69 82 VAL A N 1
ATOM 595 C CA . VAL A 1 82 ? -24.548 -0.746 9.039 1.00 87.69 82 VAL A CA 1
ATOM 596 C C . VAL A 1 82 ? -23.094 -1.193 9.105 1.00 87.69 82 VAL A C 1
ATOM 598 O O . VAL A 1 82 ? -22.716 -2.222 8.556 1.00 87.69 82 VAL A O 1
ATOM 601 N N . SER A 1 83 ? -22.276 -0.427 9.827 1.00 91.38 83 SER A N 1
ATOM 602 C CA . SER A 1 83 ? -20.891 -0.791 10.134 1.00 91.38 83 SER A CA 1
ATOM 603 C C . SER A 1 83 ? -20.847 -1.776 11.301 1.00 91.38 83 SER A C 1
ATOM 605 O O . SER A 1 83 ? -21.316 -1.450 12.399 1.00 91.38 83 SER A O 1
ATOM 607 N N . ARG A 1 84 ? -20.205 -2.936 11.111 1.00 94.00 84 ARG A N 1
ATOM 608 C CA . ARG A 1 84 ? -19.969 -3.879 12.216 1.00 94.00 84 ARG A CA 1
ATOM 609 C C . ARG A 1 84 ? -19.071 -3.277 13.313 1.00 94.00 84 ARG A C 1
ATOM 611 O O . ARG A 1 84 ? -18.345 -2.310 13.048 1.00 94.00 84 ARG A O 1
ATOM 618 N N . PRO A 1 85 ? -19.097 -3.814 14.545 1.00 96.12 85 PRO A N 1
ATOM 619 C CA . PRO A 1 85 ? -18.205 -3.384 15.614 1.00 96.12 85 PRO A CA 1
ATOM 620 C C . PRO A 1 85 ? -16.710 -3.589 15.303 1.00 96.12 85 PRO A C 1
ATOM 622 O O . PRO A 1 85 ? -16.356 -4.587 14.678 1.00 96.12 85 PRO A O 1
ATOM 625 N N . PRO A 1 86 ? -15.812 -2.708 15.796 1.00 96.06 86 PRO A N 1
ATOM 626 C CA . PRO A 1 86 ? -14.371 -2.808 15.547 1.00 96.06 86 PRO A CA 1
ATOM 627 C C . PRO A 1 86 ? -13.756 -4.157 15.928 1.00 96.06 86 PRO A C 1
ATOM 629 O O . PRO A 1 86 ? -12.971 -4.708 15.165 1.00 96.06 86 PRO A O 1
ATOM 632 N N . LEU A 1 87 ? -14.136 -4.720 17.079 1.00 96.69 87 LEU A N 1
ATOM 633 C CA . LEU A 1 87 ? -13.604 -6.005 17.538 1.00 96.69 87 LEU A CA 1
ATOM 634 C C . LEU A 1 87 ? -13.965 -7.146 16.576 1.00 96.69 87 LEU A C 1
ATOM 636 O O . LEU A 1 87 ? -13.100 -7.924 16.183 1.00 96.69 87 LEU A O 1
ATOM 640 N N . GLU A 1 88 ? -15.224 -7.202 16.142 1.00 97.19 88 GLU A N 1
ATOM 641 C CA . GLU A 1 88 ? -15.690 -8.190 15.165 1.00 97.19 88 GLU A CA 1
ATOM 642 C C . GLU A 1 88 ? -15.007 -8.008 13.806 1.00 97.19 88 GLU A C 1
ATOM 644 O O . GLU A 1 88 ? -14.668 -8.987 13.144 1.00 97.19 88 GLU A O 1
ATOM 649 N N . ALA A 1 89 ? -14.754 -6.762 13.396 1.00 96.94 89 ALA A N 1
ATOM 650 C CA . ALA A 1 89 ? -14.005 -6.469 12.179 1.00 96.94 89 ALA A CA 1
ATOM 651 C C . ALA A 1 89 ? -12.546 -6.936 12.263 1.00 96.94 89 ALA A C 1
ATOM 653 O O . ALA A 1 89 ? -12.030 -7.500 11.298 1.00 96.94 89 ALA A O 1
ATOM 654 N N . VAL A 1 90 ? -11.890 -6.754 13.412 1.00 97.56 90 VAL A N 1
ATOM 655 C CA . VAL A 1 90 ? -10.526 -7.247 13.649 1.00 97.56 90 VAL A CA 1
ATOM 656 C C . VAL A 1 90 ? -10.491 -8.772 13.608 1.00 97.56 90 VAL A C 1
ATOM 658 O O . VAL A 1 90 ? -9.648 -9.334 12.912 1.00 97.56 90 VAL A O 1
ATOM 661 N N . MET A 1 91 ? -11.429 -9.450 14.274 1.00 97.56 91 MET A N 1
ATOM 662 C CA . MET A 1 91 ? -11.524 -10.913 14.225 1.00 97.56 91 MET A CA 1
ATOM 663 C C . MET A 1 91 ? -11.766 -11.419 12.800 1.00 97.56 91 MET A C 1
ATOM 665 O O . MET A 1 91 ? -11.079 -12.335 12.349 1.00 97.56 91 MET A O 1
ATOM 669 N N . ALA A 1 92 ? -12.691 -10.795 12.067 1.00 96.19 92 ALA A N 1
ATOM 670 C CA . ALA A 1 92 ? -12.936 -11.125 10.668 1.00 96.19 92 ALA A CA 1
ATOM 671 C C . ALA A 1 92 ? -11.665 -10.942 9.825 1.00 96.19 92 ALA A C 1
ATOM 673 O O . ALA A 1 92 ? -11.278 -11.849 9.093 1.00 96.19 92 ALA A O 1
ATOM 674 N N . SER A 1 93 ? -10.966 -9.817 9.994 1.00 96.94 93 SER A N 1
ATOM 675 C CA . SER A 1 93 ? -9.715 -9.535 9.291 1.00 96.94 93 SER A CA 1
ATOM 676 C C . SER A 1 93 ? -8.631 -10.575 9.590 1.00 96.94 93 SER A C 1
ATOM 678 O O . SER A 1 93 ? -7.997 -11.073 8.662 1.00 96.94 93 SER A O 1
ATOM 680 N N . LEU A 1 94 ? -8.441 -10.972 10.851 1.00 95.81 94 LEU A N 1
ATOM 681 C CA . LEU A 1 94 ? -7.480 -12.020 11.225 1.00 95.81 94 LEU A CA 1
ATOM 682 C C . LEU A 1 94 ? -7.781 -13.352 10.518 1.00 95.81 94 LEU A C 1
ATOM 684 O O . LEU A 1 94 ? -6.872 -14.031 10.034 1.00 95.81 94 LEU A O 1
ATOM 688 N N . LEU A 1 95 ? -9.063 -13.697 10.391 1.00 95.56 95 LEU A N 1
ATOM 689 C CA . LEU A 1 95 ? -9.515 -14.950 9.786 1.00 95.56 95 LEU A CA 1
ATOM 690 C C . LEU A 1 95 ? -9.533 -14.942 8.252 1.00 95.56 95 LEU A C 1
ATOM 692 O O . LEU A 1 95 ? -9.498 -16.016 7.653 1.00 95.56 95 LEU A O 1
ATOM 696 N N . SER A 1 96 ? -9.593 -13.781 7.594 1.00 94.25 96 SER A N 1
ATOM 697 C CA . SER A 1 96 ? -9.737 -13.714 6.130 1.00 94.25 96 SER A CA 1
ATOM 698 C C . SER A 1 96 ? -8.597 -13.008 5.405 1.00 94.25 96 SER A C 1
ATOM 700 O O . SER A 1 96 ? -8.242 -13.411 4.297 1.00 94.25 96 SER A O 1
ATOM 702 N N . SER A 1 97 ? -8.013 -11.960 5.987 1.00 94.88 97 SER A N 1
ATOM 703 C CA . SER A 1 97 ? -7.142 -11.025 5.262 1.00 94.88 97 SER A CA 1
ATOM 704 C C . SER A 1 97 ? -5.833 -11.657 4.807 1.00 94.88 97 SER A 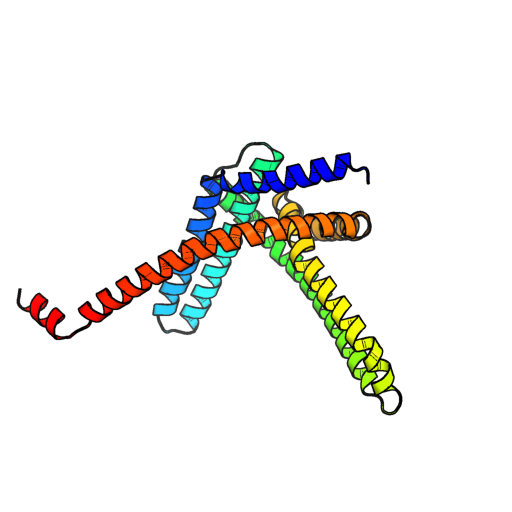C 1
ATOM 706 O O . SER A 1 97 ? -5.304 -11.256 3.777 1.00 94.88 97 SER A O 1
ATOM 708 N N . HIS A 1 98 ? -5.343 -12.710 5.471 1.00 94.25 98 HIS A N 1
ATOM 709 C CA . HIS A 1 98 ? -4.162 -13.458 5.021 1.00 94.25 98 HIS A CA 1
ATOM 710 C C . HIS A 1 98 ? -4.308 -14.007 3.589 1.00 94.25 98 HIS A C 1
ATOM 712 O O . HIS A 1 98 ? -3.314 -14.172 2.885 1.00 94.25 98 HIS A O 1
ATOM 718 N N . ARG A 1 99 ? -5.539 -14.229 3.101 1.00 95.44 99 ARG A N 1
ATOM 719 C CA . ARG A 1 99 ? -5.794 -14.623 1.705 1.00 95.44 99 ARG A CA 1
ATOM 720 C C . ARG A 1 99 ? -5.327 -13.558 0.711 1.00 95.44 99 ARG A C 1
ATOM 722 O O . ARG A 1 99 ? -4.925 -13.910 -0.395 1.00 95.44 99 ARG A O 1
ATOM 729 N N . LEU A 1 100 ? -5.299 -12.280 1.099 1.00 94.75 100 LEU A N 1
ATOM 730 C CA . LEU A 1 100 ? -4.728 -11.217 0.268 1.00 94.75 100 LEU A CA 1
ATOM 731 C C . LEU A 1 100 ? -3.231 -11.389 0.054 1.00 94.75 100 LEU A C 1
ATOM 733 O O . LEU A 1 100 ? -2.755 -11.019 -1.011 1.00 94.75 100 LEU A O 1
ATOM 737 N N . LEU A 1 101 ? -2.505 -12.005 0.991 1.00 95.19 101 LEU A N 1
ATOM 738 C CA . LEU A 1 101 ? -1.099 -12.354 0.776 1.00 95.19 101 LEU A CA 1
ATOM 739 C C . LEU A 1 101 ? -0.969 -13.408 -0.328 1.00 95.19 101 LEU A C 1
ATOM 741 O O . LEU A 1 101 ? -0.089 -13.301 -1.173 1.00 95.19 101 LEU A O 1
ATOM 745 N N . GLY A 1 102 ? -1.887 -14.378 -0.380 1.00 95.00 102 GLY A N 1
ATOM 746 C CA . GLY A 1 102 ? -1.956 -15.352 -1.471 1.00 95.00 102 GLY A CA 1
ATOM 747 C C . GLY A 1 102 ? -2.266 -14.701 -2.822 1.00 95.00 102 GLY A C 1
ATOM 748 O O . GLY A 1 102 ? -1.608 -14.996 -3.817 1.00 95.00 102 GLY A O 1
ATOM 749 N N . VAL A 1 103 ? -3.220 -13.766 -2.861 1.00 94.56 103 VAL A N 1
ATOM 750 C CA . VAL A 1 103 ? -3.537 -13.000 -4.081 1.00 94.56 103 VAL A CA 1
ATOM 751 C C . VAL A 1 103 ? -2.352 -12.122 -4.506 1.00 94.56 103 VAL A C 1
ATOM 753 O O . VAL A 1 103 ? -2.001 -12.093 -5.685 1.00 94.56 103 VAL A O 1
ATOM 756 N N . ALA A 1 104 ? -1.698 -11.457 -3.551 1.00 93.69 104 ALA A N 1
ATOM 757 C CA . ALA A 1 104 ? -0.502 -10.655 -3.783 1.00 93.69 104 ALA A CA 1
ATOM 758 C C . ALA A 1 104 ? 0.655 -11.506 -4.311 1.00 93.69 104 ALA A C 1
ATOM 760 O O . ALA A 1 104 ? 1.347 -11.075 -5.225 1.00 93.69 104 ALA A O 1
ATOM 761 N N . LEU A 1 105 ? 0.835 -12.724 -3.793 1.00 95.69 105 LEU A N 1
ATOM 762 C CA . LEU A 1 105 ? 1.861 -13.652 -4.261 1.00 95.69 105 LEU A CA 1
ATOM 763 C C . LEU A 1 105 ? 1.623 -14.058 -5.719 1.00 95.69 105 LEU A C 1
ATOM 765 O O . LEU A 1 105 ? 2.553 -14.025 -6.519 1.00 95.69 105 LEU A O 1
ATOM 769 N N . VAL A 1 106 ? 0.380 -14.377 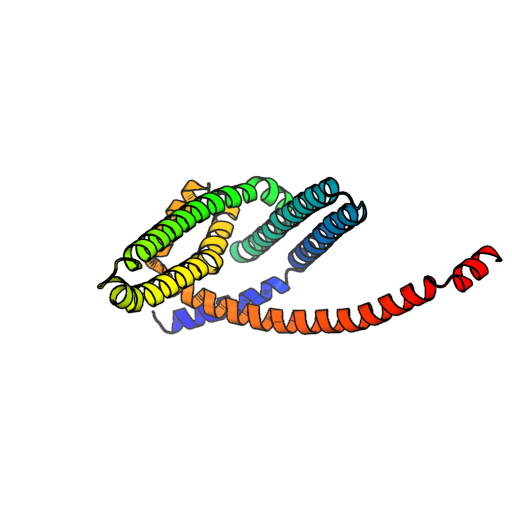-6.093 1.00 94.25 106 VAL A N 1
ATOM 770 C CA . VAL A 1 106 ? 0.030 -14.684 -7.491 1.00 94.25 106 VAL A CA 1
ATOM 771 C C . VAL A 1 106 ? 0.301 -13.480 -8.399 1.00 94.25 106 VAL A C 1
ATOM 773 O O . VAL A 1 106 ? 0.909 -13.632 -9.460 1.00 94.25 106 VAL A O 1
ATOM 776 N N . ALA A 1 107 ? -0.094 -12.277 -7.975 1.00 92.81 107 ALA A N 1
ATOM 777 C CA . ALA A 1 107 ? 0.185 -11.050 -8.716 1.00 92.81 107 ALA A CA 1
ATOM 778 C C . ALA A 1 107 ? 1.696 -10.779 -8.841 1.00 92.81 107 ALA A C 1
ATOM 780 O O . ALA A 1 107 ? 2.165 -10.410 -9.917 1.00 92.81 107 ALA A O 1
ATOM 781 N N . ALA A 1 108 ? 2.466 -11.018 -7.776 1.00 94.75 108 ALA A N 1
ATOM 782 C CA . ALA A 1 108 ? 3.916 -10.868 -7.763 1.00 94.75 108 ALA A CA 1
ATOM 783 C C . ALA A 1 108 ? 4.596 -11.846 -8.728 1.00 94.75 108 ALA A C 1
ATOM 785 O O . ALA A 1 108 ? 5.469 -11.434 -9.484 1.00 94.75 108 ALA A O 1
ATOM 786 N N . VAL A 1 109 ? 4.161 -13.110 -8.774 1.00 96.25 109 VAL A N 1
ATOM 787 C CA . VAL A 1 109 ? 4.650 -14.085 -9.764 1.00 96.25 109 VAL A CA 1
ATOM 788 C C . VAL A 1 109 ? 4.360 -13.604 -11.187 1.00 96.25 109 VAL A C 1
ATOM 790 O O . VAL A 1 109 ? 5.255 -13.620 -12.029 1.00 96.25 109 VAL A O 1
ATOM 793 N N . GLY A 1 110 ? 3.147 -13.111 -11.456 1.00 93.94 110 GLY A N 1
ATOM 794 C CA . GLY A 1 110 ? 2.802 -12.532 -12.759 1.00 93.94 110 GLY A CA 1
ATOM 795 C C . GLY A 1 110 ? 3.690 -11.340 -13.139 1.00 93.94 110 GLY A C 1
ATOM 796 O O . GLY A 1 110 ? 4.181 -11.268 -14.266 1.00 93.94 110 GLY A O 1
ATOM 797 N N . LEU A 1 111 ? 3.956 -10.439 -12.189 1.00 95.31 111 LEU A N 1
ATOM 798 C CA . LEU A 1 111 ? 4.844 -9.294 -12.391 1.00 95.31 111 LEU A CA 1
ATOM 799 C C . LEU A 1 111 ? 6.295 -9.729 -12.639 1.00 95.31 111 LEU A C 1
ATOM 801 O O . LEU A 1 111 ? 6.938 -9.199 -13.539 1.00 95.31 111 LEU A O 1
ATOM 805 N N . LEU A 1 112 ? 6.805 -10.712 -11.893 1.00 97.75 112 LEU A N 1
ATOM 806 C CA . LEU A 1 112 ? 8.151 -11.254 -12.092 1.00 97.75 112 LEU A CA 1
ATOM 807 C C . LEU A 1 112 ? 8.313 -11.878 -13.482 1.00 97.75 112 LEU A C 1
ATOM 809 O O . LEU A 1 112 ? 9.332 -11.653 -14.131 1.00 97.75 112 LEU A O 1
ATOM 813 N N . LEU A 1 113 ? 7.305 -12.605 -13.971 1.00 97.81 113 LEU A N 1
ATOM 814 C CA . LEU A 1 113 ? 7.309 -13.157 -15.329 1.00 97.81 113 LEU A CA 1
ATOM 815 C C . LEU A 1 113 ? 7.315 -12.057 -16.397 1.00 97.81 113 LEU A C 1
ATOM 817 O O . LEU A 1 113 ? 8.051 -12.158 -17.378 1.00 97.81 113 LEU A O 1
ATOM 821 N N . LEU A 1 114 ? 6.543 -10.986 -16.198 1.00 96.56 114 LEU A N 1
ATOM 822 C CA . LEU A 1 114 ? 6.559 -9.826 -17.089 1.00 96.56 114 LEU A CA 1
ATOM 823 C C . LEU A 1 114 ? 7.930 -9.136 -17.092 1.00 96.56 114 LEU A C 1
ATOM 825 O O . LEU A 1 114 ? 8.466 -8.839 -18.158 1.00 96.56 114 LEU A O 1
ATOM 829 N N . LEU A 1 115 ? 8.516 -8.909 -15.915 1.00 97.69 115 LEU A N 1
ATOM 830 C CA . LEU A 1 115 ? 9.847 -8.313 -15.781 1.00 97.69 115 LEU A CA 1
ATOM 831 C C . LEU A 1 115 ? 10.918 -9.179 -16.445 1.00 97.69 115 LEU A C 1
ATOM 833 O O . LEU A 1 115 ? 11.790 -8.648 -17.129 1.00 97.69 115 LEU A O 1
ATOM 837 N N . LEU A 1 116 ? 10.826 -10.503 -16.307 1.00 98.00 116 LEU A N 1
ATOM 838 C CA . LEU A 1 116 ? 11.711 -11.441 -16.991 1.00 98.00 116 LEU A CA 1
ATOM 839 C C . LEU A 1 116 ? 11.571 -11.331 -18.515 1.00 98.00 116 LEU A C 1
ATOM 841 O O . LEU A 1 116 ? 12.580 -11.254 -19.213 1.00 98.00 116 LEU A O 1
ATOM 845 N N . ALA A 1 117 ? 10.345 -11.263 -19.040 1.00 97.69 117 ALA A N 1
ATOM 846 C CA . ALA A 1 117 ? 10.109 -11.079 -20.471 1.00 97.69 117 ALA A CA 1
ATOM 847 C C . ALA A 1 117 ? 10.697 -9.752 -20.985 1.00 97.69 117 ALA A C 1
ATOM 849 O O . ALA A 1 117 ? 11.375 -9.732 -22.012 1.00 97.69 117 ALA A O 1
ATOM 850 N N . VAL A 1 118 ? 10.506 -8.653 -20.246 1.00 97.19 118 VAL A N 1
ATOM 851 C CA . VAL A 1 118 ? 11.104 -7.346 -20.569 1.00 97.19 118 VAL A CA 1
ATOM 852 C C . VAL A 1 118 ? 12.632 -7.406 -20.523 1.00 97.19 118 VAL A C 1
ATOM 854 O O . VAL A 1 118 ? 13.293 -6.887 -21.422 1.00 97.19 118 VAL A O 1
ATOM 857 N N . ALA A 1 119 ? 13.209 -8.077 -19.524 1.00 97.38 119 ALA A N 1
ATOM 858 C CA . ALA A 1 119 ? 14.652 -8.261 -19.425 1.00 97.38 119 ALA A CA 1
ATOM 859 C C . ALA A 1 119 ? 15.205 -9.035 -20.632 1.00 97.38 119 ALA A C 1
ATOM 861 O O . ALA A 1 119 ? 16.198 -8.614 -21.220 1.00 97.38 119 ALA A O 1
ATOM 862 N N . ILE A 1 120 ? 14.533 -10.111 -21.058 1.00 96.56 120 ILE A N 1
ATOM 863 C CA . ILE A 1 120 ? 14.897 -10.873 -22.263 1.00 96.56 120 ILE A CA 1
ATOM 864 C C . ILE A 1 120 ? 14.822 -9.987 -23.514 1.00 96.56 120 ILE A C 1
ATOM 866 O O . ILE A 1 120 ? 15.752 -9.998 -24.319 1.00 96.56 120 ILE A O 1
ATOM 870 N N . LEU A 1 121 ? 13.775 -9.169 -23.667 1.00 95.00 121 LEU A N 1
ATOM 871 C CA . LEU A 1 121 ? 13.673 -8.216 -24.781 1.00 95.00 121 LEU A CA 1
ATOM 872 C C . LEU A 1 121 ? 14.850 -7.233 -24.802 1.00 95.00 121 LEU A C 1
ATOM 874 O O . LEU A 1 121 ? 15.437 -6.993 -25.855 1.00 95.00 121 LEU A O 1
ATOM 878 N N . PHE A 1 122 ? 15.252 -6.703 -23.646 1.00 94.94 122 PHE A N 1
ATOM 879 C CA . PHE A 1 122 ? 16.422 -5.829 -23.559 1.00 94.94 122 PHE A CA 1
ATOM 880 C C . PHE A 1 122 ? 17.747 -6.550 -23.825 1.00 94.94 122 PHE A C 1
ATOM 882 O O . PHE A 1 122 ? 18.672 -5.930 -24.350 1.00 94.94 122 PHE A O 1
ATOM 889 N N . LEU A 1 123 ? 17.849 -7.850 -23.538 1.00 94.44 123 LEU A N 1
ATOM 890 C CA . LEU A 1 123 ? 18.995 -8.650 -23.974 1.00 94.44 123 LEU A CA 1
ATOM 891 C C . LEU A 1 123 ? 19.042 -8.773 -25.503 1.00 94.44 123 LEU A C 1
ATOM 893 O O . LEU A 1 123 ? 20.119 -8.656 -26.080 1.00 94.44 123 LEU A O 1
ATOM 897 N N . ILE A 1 124 ? 17.895 -8.916 -26.172 1.00 93.12 124 ILE A N 1
ATOM 898 C CA . ILE A 1 124 ? 17.817 -8.922 -27.644 1.00 93.12 124 ILE A CA 1
ATOM 899 C C . ILE A 1 124 ? 18.238 -7.557 -28.218 1.00 93.12 124 ILE A C 1
ATOM 901 O O . ILE A 1 124 ? 18.960 -7.501 -29.214 1.00 93.12 124 ILE A O 1
ATOM 905 N N . CYS A 1 125 ? 17.895 -6.447 -27.555 1.00 93.12 125 CYS A N 1
ATOM 906 C CA . CYS A 1 125 ? 18.352 -5.107 -27.949 1.00 93.12 125 CYS A CA 1
ATOM 907 C C . CYS A 1 125 ? 19.878 -4.913 -27.884 1.00 93.12 125 CYS A C 1
ATOM 909 O O . CYS A 1 125 ? 20.372 -3.911 -28.395 1.00 93.12 125 CYS A O 1
ATOM 911 N N . LYS A 1 126 ? 20.647 -5.826 -27.275 1.00 92.69 126 LYS A N 1
ATOM 912 C CA . LYS A 1 126 ? 22.119 -5.751 -27.270 1.00 92.69 126 LYS A CA 1
ATOM 913 C C . LYS A 1 126 ? 22.775 -6.265 -28.556 1.00 92.69 126 LYS A C 1
ATOM 915 O O . LYS A 1 126 ? 23.990 -6.138 -28.686 1.00 92.69 126 LYS A O 1
ATOM 920 N N . ILE A 1 127 ? 22.021 -6.840 -29.497 1.00 92.44 127 ILE A N 1
ATOM 921 C CA . ILE A 1 127 ? 22.583 -7.368 -30.749 1.00 92.44 127 ILE A CA 1
ATOM 922 C C . ILE A 1 127 ? 23.151 -6.210 -31.597 1.00 92.44 127 ILE A C 1
ATOM 924 O O . ILE A 1 127 ? 22.418 -5.262 -31.899 1.00 92.44 127 ILE A O 1
ATOM 928 N N . PRO A 1 128 ? 24.432 -6.254 -32.011 1.00 87.19 128 PRO A N 1
ATOM 929 C CA . PRO A 1 128 ? 25.036 -5.188 -32.809 1.00 87.19 128 PRO A CA 1
ATOM 930 C C . PRO A 1 128 ? 24.333 -5.030 -34.170 1.00 87.19 128 PRO A C 1
ATOM 932 O O . PRO A 1 128 ? 23.883 -6.001 -34.774 1.00 87.19 128 PRO A O 1
ATOM 935 N N . GLY A 1 129 ? 24.214 -3.789 -34.651 1.00 88.56 129 GLY A N 1
ATOM 936 C CA . GLY A 1 129 ? 23.554 -3.439 -35.918 1.00 88.56 129 GLY A CA 1
ATOM 937 C C . GLY A 1 129 ? 22.043 -3.201 -35.800 1.00 88.56 129 GLY A C 1
ATOM 938 O O . GLY A 1 129 ? 21.566 -2.142 -36.194 1.00 88.56 129 GLY A O 1
ATOM 939 N N . VAL A 1 130 ? 21.293 -4.139 -35.213 1.00 88.69 130 VAL A N 1
ATOM 940 C CA . VAL A 1 130 ? 19.814 -4.068 -35.119 1.00 88.69 130 VAL A CA 1
ATOM 941 C C . VAL A 1 130 ? 19.336 -3.542 -33.756 1.00 88.69 130 VAL A C 1
ATOM 943 O O . VAL A 1 130 ? 18.285 -2.909 -33.650 1.00 88.69 130 VAL A O 1
ATOM 946 N N . GLY A 1 131 ? 20.132 -3.762 -32.709 1.00 89.00 131 GLY A N 1
ATOM 947 C CA . GLY A 1 131 ? 19.817 -3.438 -31.320 1.00 89.00 131 GLY A CA 1
ATOM 948 C C . GLY A 1 131 ? 19.426 -1.981 -31.048 1.00 89.00 131 GLY A C 1
ATOM 949 O O . GLY A 1 131 ? 18.379 -1.763 -30.436 1.00 89.00 131 GLY A O 1
ATOM 950 N N . PRO A 1 132 ? 20.184 -0.976 -31.534 1.00 91.19 132 PRO A N 1
ATOM 951 C CA . PRO A 1 132 ? 19.837 0.432 -31.335 1.00 91.19 132 PRO A CA 1
ATOM 952 C C . PRO A 1 132 ? 18.476 0.806 -31.930 1.00 91.19 132 PRO A C 1
ATOM 954 O O . PRO A 1 132 ? 17.704 1.511 -31.285 1.00 91.19 132 PRO A O 1
ATOM 957 N N . LEU A 1 133 ? 18.152 0.283 -33.119 1.00 92.69 133 LEU A N 1
ATOM 958 C CA . LEU A 1 133 ? 16.871 0.535 -33.780 1.00 92.69 133 LEU A CA 1
ATOM 959 C C . LEU A 1 133 ? 15.707 -0.115 -33.017 1.00 92.69 133 LEU A C 1
ATOM 961 O O . LEU A 1 133 ? 14.675 0.517 -32.809 1.00 92.69 133 LEU A O 1
ATOM 965 N N . LEU A 1 134 ? 15.874 -1.362 -32.561 1.00 91.38 134 LEU A N 1
ATOM 966 C CA . LEU A 1 134 ? 14.870 -2.054 -31.744 1.00 91.38 134 LEU A CA 1
ATOM 967 C C . LEU A 1 134 ? 14.641 -1.346 -30.405 1.00 91.38 134 LEU A C 1
ATOM 969 O O . LEU A 1 134 ? 13.498 -1.201 -29.967 1.00 91.38 134 LEU A O 1
ATOM 973 N N . PHE A 1 135 ? 15.708 -0.862 -29.768 1.00 93.50 135 PHE A N 1
ATOM 974 C CA . PHE A 1 135 ? 15.629 -0.173 -28.484 1.00 93.50 135 PHE A CA 1
ATOM 975 C C . PHE A 1 135 ? 14.781 1.105 -28.551 1.00 93.50 135 PHE A C 1
ATOM 977 O O . PHE A 1 135 ? 14.013 1.358 -27.621 1.00 93.50 135 PHE A O 1
ATOM 984 N N . THR A 1 136 ? 14.843 1.855 -29.661 1.00 94.38 136 THR A N 1
ATOM 985 C CA . THR A 1 136 ? 14.018 3.056 -29.892 1.00 94.38 136 THR A CA 1
ATOM 986 C C . THR A 1 136 ? 12.520 2.791 -29.712 1.00 94.38 136 THR A C 1
ATOM 988 O O . THR A 1 136 ? 11.810 3.659 -29.210 1.00 94.38 136 THR A O 1
ATOM 991 N N . PHE A 1 137 ? 12.038 1.594 -30.063 1.00 94.94 137 PHE A N 1
ATOM 992 C CA . PHE A 1 137 ? 10.624 1.220 -29.931 1.00 94.94 137 PHE A CA 1
ATOM 993 C C . PHE A 1 137 ? 10.334 0.399 -28.673 1.00 94.94 137 PHE A C 1
ATOM 995 O O . PHE A 1 137 ? 9.302 0.592 -28.030 1.00 94.94 137 PHE A O 1
ATOM 1002 N N . ILE A 1 138 ? 11.236 -0.510 -28.295 1.00 95.56 138 ILE A N 1
ATOM 1003 C CA . ILE A 1 138 ? 11.021 -1.405 -27.154 1.00 95.56 138 ILE A CA 1
ATOM 1004 C C . ILE A 1 138 ? 11.020 -0.617 -25.845 1.00 95.56 138 ILE A C 1
ATOM 1006 O O . ILE A 1 138 ? 10.170 -0.880 -25.003 1.00 95.56 138 ILE A O 1
ATOM 1010 N N . MET A 1 139 ? 11.908 0.367 -25.674 1.00 94.44 139 MET A N 1
ATOM 1011 C CA . MET A 1 139 ? 11.986 1.152 -24.437 1.00 94.44 139 MET A CA 1
ATOM 1012 C C . MET A 1 139 ? 10.676 1.892 -24.095 1.00 94.44 139 MET A C 1
ATOM 1014 O O . MET A 1 139 ? 10.166 1.689 -22.989 1.00 94.44 139 MET A O 1
ATOM 1018 N N . PRO A 1 140 ? 10.070 2.701 -24.989 1.00 95.81 140 PRO A N 1
ATOM 1019 C CA . PRO A 1 140 ? 8.806 3.363 -24.670 1.00 95.81 140 PRO A CA 1
ATOM 1020 C C . PRO A 1 140 ? 7.660 2.363 -24.487 1.00 95.81 140 PRO A C 1
ATOM 1022 O O . PRO A 1 140 ? 6.825 2.551 -23.601 1.00 95.81 140 PRO A O 1
ATOM 1025 N N . LEU A 1 141 ? 7.634 1.273 -25.265 1.00 96.62 141 LEU A N 1
ATOM 1026 C CA . LEU A 1 141 ? 6.586 0.260 -25.160 1.00 96.62 141 LEU A CA 1
ATOM 1027 C C . LEU A 1 141 ? 6.631 -0.474 -23.814 1.00 96.62 141 LEU A C 1
ATOM 1029 O O . LEU A 1 141 ? 5.598 -0.619 -23.161 1.00 96.62 141 LEU A O 1
ATOM 1033 N N . THR A 1 142 ? 7.813 -0.909 -23.371 1.00 95.75 142 THR A N 1
ATOM 1034 C CA . THR A 1 142 ? 7.970 -1.591 -22.080 1.00 95.75 142 THR A CA 1
ATOM 1035 C C . THR A 1 142 ? 7.779 -0.629 -20.912 1.00 95.75 142 THR A C 1
ATOM 1037 O O . THR A 1 142 ? 7.185 -1.021 -19.912 1.00 95.75 142 THR A O 1
ATOM 1040 N N . THR A 1 143 ? 8.172 0.641 -21.054 1.00 96.19 143 THR A N 1
ATOM 1041 C CA . THR A 1 143 ? 7.887 1.693 -20.062 1.00 96.19 143 THR A CA 1
ATOM 1042 C C . THR A 1 143 ? 6.383 1.876 -19.868 1.00 96.19 143 THR A C 1
ATOM 1044 O O . THR A 1 143 ? 5.893 1.831 -18.739 1.00 96.19 143 THR A O 1
ATOM 1047 N N . LEU A 1 144 ? 5.630 2.021 -20.963 1.00 94.56 144 LEU A N 1
ATOM 1048 C CA . LEU A 1 144 ? 4.176 2.163 -20.916 1.00 94.56 144 LEU A CA 1
ATOM 1049 C C . LEU A 1 144 ? 3.511 0.901 -20.354 1.00 94.56 144 LEU A C 1
ATOM 1051 O O . LEU A 1 144 ? 2.641 0.994 -19.492 1.00 94.56 144 LEU A O 1
ATOM 1055 N N . LEU A 1 145 ? 3.953 -0.281 -20.790 1.00 94.19 145 LEU A N 1
ATOM 1056 C CA . LEU A 1 145 ? 3.443 -1.563 -20.310 1.00 94.19 145 LEU A CA 1
ATOM 1057 C C . LEU A 1 145 ? 3.648 -1.738 -18.800 1.00 94.19 145 LEU A C 1
ATOM 1059 O O . LEU A 1 145 ? 2.705 -2.098 -18.095 1.00 94.19 145 LEU A O 1
ATOM 1063 N N . LEU A 1 146 ? 4.853 -1.473 -18.290 1.00 94.69 146 LEU A N 1
ATOM 1064 C CA . LEU A 1 146 ? 5.162 -1.600 -16.865 1.00 94.69 146 LEU A CA 1
ATOM 1065 C C . LEU A 1 146 ? 4.429 -0.544 -16.033 1.00 94.69 146 LEU A C 1
ATOM 1067 O O . LEU A 1 146 ? 3.882 -0.883 -14.985 1.00 94.69 146 LEU A O 1
ATOM 1071 N N . GLY A 1 147 ? 4.342 0.698 -16.517 1.00 91.19 147 GLY A N 1
ATOM 1072 C CA . GLY A 1 147 ? 3.580 1.762 -15.860 1.00 91.19 147 GLY A CA 1
ATOM 1073 C C . GLY A 1 147 ? 2.088 1.437 -15.757 1.00 91.19 147 GLY A C 1
ATOM 1074 O O . GLY A 1 147 ? 1.508 1.519 -14.675 1.00 91.19 147 GLY A O 1
ATOM 1075 N N . LEU A 1 148 ? 1.474 0.986 -16.857 1.00 88.06 148 LEU A N 1
ATOM 1076 C CA . LEU A 1 148 ? 0.074 0.551 -16.869 1.00 88.06 148 LEU A CA 1
ATOM 1077 C C . LEU A 1 148 ? -0.151 -0.686 -15.999 1.00 88.06 148 LEU A C 1
ATOM 1079 O O . LEU A 1 148 ? -1.168 -0.765 -15.315 1.00 88.06 148 LEU A O 1
ATOM 1083 N N . THR A 1 149 ? 0.794 -1.628 -15.985 1.00 90.06 149 THR A N 1
ATOM 1084 C CA . THR A 1 149 ? 0.718 -2.817 -15.125 1.00 90.06 149 THR A CA 1
ATOM 1085 C C . THR A 1 149 ? 0.772 -2.426 -13.654 1.00 90.06 149 THR A C 1
ATOM 1087 O O . THR A 1 149 ? -0.058 -2.888 -12.877 1.00 90.06 149 THR A O 1
ATOM 1090 N N . PHE A 1 150 ? 1.696 -1.544 -13.264 1.00 89.50 150 PHE A N 1
ATOM 1091 C CA . PHE A 1 150 ? 1.775 -1.034 -11.897 1.00 89.50 150 PHE A CA 1
ATOM 1092 C C . PHE A 1 150 ? 0.482 -0.325 -11.497 1.00 89.50 150 PHE A C 1
ATOM 1094 O O . PHE A 1 150 ? -0.083 -0.638 -10.453 1.00 89.50 150 PHE A O 1
ATOM 1101 N N . PHE A 1 151 ? -0.022 0.573 -12.348 1.00 84.94 151 PHE A N 1
ATOM 1102 C CA . PHE A 1 151 ? -1.272 1.279 -12.093 1.00 84.94 151 PHE A CA 1
ATOM 1103 C C . PHE A 1 151 ? -2.448 0.306 -11.927 1.00 84.94 151 PHE A C 1
ATOM 1105 O O . PHE A 1 151 ? -3.191 0.386 -10.950 1.00 84.94 151 PHE A O 1
ATOM 1112 N N . ALA A 1 152 ? -2.590 -0.651 -12.848 1.00 84.69 152 ALA A N 1
ATOM 1113 C CA . ALA A 1 152 ? -3.645 -1.653 -12.795 1.00 84.69 152 ALA A CA 1
ATOM 1114 C C . ALA A 1 152 ? -3.533 -2.529 -11.543 1.00 84.69 152 ALA A C 1
ATOM 1116 O O . ALA A 1 152 ? -4.548 -2.819 -10.919 1.00 84.69 152 ALA A O 1
ATOM 1117 N N . LEU A 1 153 ? -2.325 -2.931 -11.140 1.00 88.00 153 LEU A N 1
ATOM 1118 C CA . LEU A 1 153 ? -2.132 -3.722 -9.929 1.00 88.00 153 LEU A CA 1
ATOM 1119 C C . LEU A 1 153 ? -2.462 -2.911 -8.669 1.00 88.00 153 LEU A C 1
ATOM 1121 O O . LEU A 1 153 ? -3.304 -3.331 -7.877 1.00 88.00 153 LEU A O 1
ATOM 1125 N N . ALA A 1 154 ? -1.830 -1.749 -8.505 1.00 86.50 154 ALA A N 1
ATOM 1126 C CA . ALA A 1 154 ? -1.908 -0.938 -7.294 1.00 86.50 154 ALA A CA 1
ATOM 1127 C C . ALA A 1 154 ? -3.304 -0.349 -7.056 1.00 86.50 154 ALA A C 1
ATOM 1129 O O . ALA A 1 154 ? -3.795 -0.396 -5.930 1.00 86.50 154 ALA A O 1
ATOM 1130 N N . TYR A 1 155 ? -3.947 0.171 -8.105 1.00 82.81 155 TYR A N 1
ATOM 1131 C CA . TYR A 1 155 ? -5.160 0.983 -7.963 1.00 82.81 155 TYR A CA 1
ATOM 1132 C C . TYR A 1 155 ? -6.439 0.290 -8.422 1.00 82.81 155 TYR A C 1
ATOM 1134 O O . TYR A 1 155 ? -7.519 0.737 -8.073 1.00 82.81 155 TYR A O 1
ATOM 1142 N N . VAL A 1 156 ? -6.355 -0.809 -9.174 1.00 84.12 156 VAL A N 1
ATOM 1143 C CA . VAL A 1 156 ? -7.553 -1.535 -9.631 1.00 84.12 156 VAL A CA 1
ATOM 1144 C C . VAL A 1 156 ? -7.602 -2.931 -9.022 1.00 84.12 156 VAL A C 1
ATOM 1146 O O . VAL A 1 156 ? -8.569 -3.308 -8.366 1.00 84.12 156 VAL A O 1
ATOM 1149 N N . PHE A 1 157 ? -6.544 -3.713 -9.208 1.00 87.69 157 PHE A N 1
ATOM 1150 C CA . PHE A 1 157 ? -6.513 -5.118 -8.829 1.00 87.69 157 PHE A CA 1
ATOM 1151 C C . PHE A 1 157 ? -6.554 -5.301 -7.314 1.00 87.69 157 PHE A C 1
ATOM 1153 O O . PHE A 1 157 ? -7.392 -6.056 -6.831 1.00 87.69 157 PHE A O 1
ATOM 1160 N N . PHE A 1 158 ? -5.692 -4.617 -6.555 1.00 89.50 158 PHE A N 1
ATOM 1161 C CA . PHE A 1 158 ? -5.643 -4.778 -5.100 1.00 89.50 158 PHE A CA 1
ATOM 1162 C C . PHE A 1 158 ? -6.905 -4.284 -4.378 1.00 89.50 158 PHE A C 1
ATOM 1164 O O . PHE A 1 158 ? -7.398 -5.034 -3.534 1.00 89.50 158 PHE A O 1
ATOM 1171 N N . PRO A 1 159 ? -7.494 -3.118 -4.706 1.00 88.12 159 PRO A N 1
ATOM 1172 C CA . PRO A 1 159 ? -8.765 -2.699 -4.109 1.00 88.12 159 PRO A CA 1
ATOM 1173 C C . PRO A 1 159 ? -9.913 -3.676 -4.389 1.00 88.12 159 PRO A C 1
ATOM 1175 O O . PRO A 1 159 ? -10.667 -4.040 -3.480 1.00 88.12 159 PRO A O 1
ATOM 1178 N N . LEU A 1 160 ? -10.019 -4.183 -5.623 1.00 88.81 160 LEU A N 1
ATOM 1179 C CA . LEU A 1 160 ? -11.024 -5.189 -5.974 1.00 88.81 160 LEU A CA 1
ATOM 1180 C C . LEU A 1 160 ? -10.740 -6.550 -5.317 1.00 88.81 160 LEU A C 1
ATOM 1182 O O . LEU A 1 160 ? -11.672 -7.232 -4.889 1.00 88.81 160 LEU A O 1
ATOM 1186 N N . ALA A 1 161 ? -9.469 -6.941 -5.194 1.00 92.75 161 ALA A N 1
ATOM 1187 C CA . ALA A 1 161 ? -9.058 -8.149 -4.487 1.00 92.75 161 ALA A CA 1
ATOM 1188 C C . ALA A 1 161 ? -9.413 -8.074 -3.001 1.00 92.75 161 ALA A C 1
ATOM 1190 O O . ALA A 1 161 ? -10.016 -9.008 -2.476 1.00 92.75 161 ALA A O 1
ATOM 1191 N N . ALA A 1 162 ? -9.087 -6.957 -2.347 1.00 92.25 162 ALA A N 1
ATOM 1192 C CA . ALA A 1 162 ? -9.432 -6.674 -0.959 1.00 92.25 162 ALA A CA 1
ATOM 1193 C C . ALA A 1 162 ? -10.942 -6.797 -0.752 1.00 92.25 162 ALA A C 1
ATOM 1195 O O . ALA A 1 162 ? -11.396 -7.621 0.041 1.00 92.25 162 ALA A O 1
ATOM 1196 N N . SER A 1 163 ? -11.712 -6.109 -1.596 1.00 90.88 163 SER A N 1
ATOM 1197 C CA . SER A 1 163 ? -13.171 -6.180 -1.615 1.00 90.88 163 SER A CA 1
ATOM 1198 C C . SER A 1 163 ? -13.697 -7.614 -1.729 1.00 90.88 163 SER A C 1
ATOM 1200 O O . SER A 1 163 ? -14.625 -7.997 -1.020 1.00 90.88 163 SER A O 1
ATOM 1202 N N . ALA A 1 164 ? -13.126 -8.429 -2.617 1.00 92.50 164 ALA A N 1
ATOM 1203 C CA . ALA A 1 164 ? -13.559 -9.807 -2.818 1.00 92.50 164 ALA A CA 1
ATOM 1204 C C . ALA A 1 164 ? -13.176 -10.724 -1.640 1.00 92.50 164 ALA A C 1
ATOM 1206 O O . ALA A 1 164 ? -13.983 -11.559 -1.226 1.00 92.50 164 ALA A O 1
ATOM 1207 N N . VAL A 1 165 ? -11.986 -10.552 -1.056 1.00 94.75 165 VAL A N 1
ATOM 1208 C CA . VAL A 1 165 ? -11.554 -11.313 0.128 1.00 94.75 165 VAL A CA 1
ATOM 1209 C C . VAL A 1 165 ? -12.405 -10.975 1.348 1.00 94.75 165 VAL A C 1
ATOM 1211 O O . VAL A 1 165 ? -12.788 -11.885 2.080 1.00 94.75 165 VAL A O 1
ATOM 1214 N N . TRP A 1 166 ? -12.758 -9.704 1.547 1.00 93.56 166 TRP A N 1
ATOM 1215 C CA . TRP A 1 166 ? -13.652 -9.275 2.629 1.00 93.56 166 TRP A CA 1
ATOM 1216 C C . TRP A 1 166 ? -15.057 -9.887 2.508 1.00 93.56 166 TRP A C 1
ATOM 1218 O O . TRP A 1 166 ? -15.719 -10.112 3.517 1.00 93.56 166 TRP A O 1
ATOM 1228 N N . HIS A 1 167 ? -15.473 -10.259 1.292 1.00 89.31 167 HIS A N 1
ATOM 1229 C CA . HIS A 1 167 ? -16.686 -11.047 1.029 1.00 89.31 167 HIS A CA 1
ATOM 1230 C C . HIS A 1 167 ? -16.534 -12.553 1.254 1.00 89.31 167 HIS A C 1
ATOM 1232 O O . HIS A 1 167 ? -17.459 -13.315 0.980 1.00 89.31 167 HIS A O 1
ATOM 1238 N N . GLY A 1 168 ? -15.376 -13.007 1.726 1.00 90.06 168 GLY A N 1
ATOM 1239 C CA . GLY A 1 168 ? -15.114 -14.415 1.992 1.00 90.06 168 GLY A CA 1
ATOM 1240 C C . GLY A 1 168 ? -14.666 -15.222 0.774 1.00 90.06 168 GLY A C 1
ATOM 1241 O O . GLY A 1 168 ? -14.532 -16.442 0.894 1.00 90.06 168 GLY A O 1
ATOM 1242 N N . ALA A 1 169 ? -14.373 -14.586 -0.368 1.00 92.94 169 ALA A N 1
ATOM 1243 C CA . ALA A 1 169 ? -13.826 -15.291 -1.523 1.00 92.94 169 ALA A CA 1
ATOM 1244 C C . ALA A 1 169 ? -12.475 -15.955 -1.189 1.00 92.94 169 ALA A C 1
ATOM 1246 O O . ALA A 1 169 ? -11.664 -15.451 -0.402 1.00 92.94 169 ALA A O 1
ATOM 1247 N N . SER A 1 170 ? -12.232 -17.122 -1.782 1.00 93.44 170 SER A N 1
ATOM 1248 C CA . SER A 1 170 ? -10.925 -17.787 -1.754 1.00 93.44 170 SER A CA 1
ATOM 1249 C C . SER A 1 170 ? -9.962 -17.149 -2.760 1.00 93.44 170 SER A C 1
ATOM 1251 O O . SER A 1 170 ? -10.387 -16.509 -3.719 1.00 93.44 170 SER A O 1
ATOM 1253 N N . VAL A 1 171 ? -8.656 -17.364 -2.584 1.00 91.62 171 VAL A N 1
ATOM 1254 C CA . VAL A 1 171 ? -7.605 -16.788 -3.447 1.00 91.62 171 VAL A CA 1
ATOM 1255 C C . VAL A 1 171 ? -7.864 -17.057 -4.935 1.00 91.62 171 VAL A C 1
ATOM 1257 O O . VAL A 1 171 ? -7.815 -16.134 -5.744 1.00 91.62 171 VAL A O 1
ATOM 1260 N N . LEU A 1 172 ? -8.201 -18.298 -5.299 1.00 89.62 172 LEU A N 1
ATOM 1261 C CA . LEU A 1 172 ? -8.450 -18.672 -6.695 1.00 89.62 172 LEU A CA 1
ATOM 1262 C C . LEU A 1 172 ? -9.710 -18.013 -7.265 1.00 89.62 172 LEU A C 1
ATOM 1264 O O . LEU A 1 172 ? -9.680 -17.545 -8.400 1.00 89.62 172 LEU A O 1
ATOM 1268 N N . GLN A 1 173 ? -10.784 -17.920 -6.473 1.00 91.25 173 GLN A N 1
ATOM 1269 C CA . GLN A 1 173 ? -12.011 -17.221 -6.875 1.00 91.25 173 GLN A CA 1
ATOM 1270 C C . GLN A 1 173 ? -11.756 -15.730 -7.108 1.00 91.25 173 GLN A C 1
ATOM 1272 O O . GLN A 1 173 ? -12.288 -15.146 -8.049 1.00 91.25 173 GLN A O 1
ATOM 1277 N N . VAL A 1 174 ? -10.922 -15.105 -6.270 1.00 91.00 174 VAL A N 1
ATOM 1278 C CA . VAL A 1 174 ? -10.525 -13.706 -6.458 1.00 91.00 174 VAL A CA 1
ATOM 1279 C C . VAL A 1 174 ? -9.788 -13.549 -7.785 1.00 91.00 174 VAL A C 1
ATOM 1281 O O . VAL A 1 174 ? -10.186 -12.726 -8.604 1.00 91.00 174 VAL A O 1
ATOM 1284 N N . VAL A 1 175 ? -8.777 -14.380 -8.051 1.00 87.06 175 VAL A N 1
ATOM 1285 C CA . VAL A 1 175 ? -8.000 -14.313 -9.300 1.00 87.06 175 VAL A CA 1
ATOM 1286 C C . VAL A 1 175 ? -8.888 -14.533 -10.531 1.00 87.06 175 VAL A C 1
ATOM 1288 O O . VAL A 1 175 ? -8.809 -13.753 -11.480 1.00 87.06 175 VAL A O 1
ATOM 1291 N N . SER A 1 176 ? -9.776 -15.533 -10.521 1.00 86.69 176 SER A N 1
ATOM 1292 C CA . SER A 1 176 ? -10.667 -15.805 -11.659 1.00 86.69 176 SER A CA 1
ATOM 1293 C C . SER A 1 176 ? -11.636 -14.653 -11.928 1.00 86.69 176 SER A C 1
ATOM 1295 O O . SER A 1 176 ? -11.826 -14.253 -13.078 1.00 86.69 176 SER A O 1
ATOM 1297 N N . ASN A 1 177 ? -12.219 -14.086 -10.870 1.00 84.31 177 ASN A N 1
ATOM 1298 C CA . ASN A 1 177 ? -13.183 -12.997 -10.988 1.00 84.31 177 ASN A CA 1
ATOM 1299 C C . ASN A 1 177 ? -12.506 -11.712 -11.471 1.00 84.31 177 ASN A C 1
ATOM 1301 O O . ASN A 1 177 ? -13.038 -11.024 -12.341 1.00 84.31 177 ASN A O 1
ATOM 1305 N N . LEU A 1 178 ? -11.309 -11.414 -10.964 1.00 83.56 178 LEU A N 1
ATOM 1306 C CA . LEU A 1 178 ? -10.549 -10.242 -11.389 1.00 83.56 178 LEU A CA 1
ATOM 1307 C C . LEU A 1 178 ? -10.135 -10.340 -12.857 1.00 83.56 178 LEU A C 1
ATOM 1309 O O . LEU A 1 178 ? -10.286 -9.363 -13.583 1.00 83.56 178 LEU A O 1
ATOM 1313 N N . LEU A 1 179 ? -9.712 -11.513 -13.338 1.00 79.44 179 LEU A N 1
ATOM 1314 C CA . LEU A 1 179 ? -9.407 -11.708 -14.761 1.00 79.44 179 LEU A CA 1
ATOM 1315 C C . LEU A 1 179 ? -10.627 -11.459 -15.663 1.00 79.44 179 LEU A C 1
ATOM 1317 O O . LEU A 1 179 ? -10.482 -10.892 -16.748 1.00 79.44 179 LEU A O 1
ATOM 1321 N N . ALA A 1 180 ? -11.827 -11.838 -15.219 1.00 78.75 180 ALA A N 1
ATOM 1322 C CA . ALA A 1 180 ? -13.063 -11.570 -15.951 1.00 78.75 180 ALA A CA 1
ATOM 1323 C C . ALA A 1 180 ? -13.416 -10.071 -15.967 1.00 78.75 180 ALA A C 1
ATOM 1325 O O . ALA A 1 180 ? -13.721 -9.520 -17.028 1.00 78.75 180 ALA A O 1
ATOM 1326 N N . VAL A 1 181 ? -13.315 -9.392 -14.818 1.00 77.50 181 VAL A N 1
ATOM 1327 C CA . VAL A 1 181 ? -13.571 -7.943 -14.696 1.00 77.50 181 VAL A CA 1
ATOM 1328 C C . VAL A 1 181 ? -12.596 -7.144 -15.554 1.00 77.50 181 VAL A C 1
ATOM 1330 O O . VAL A 1 181 ? -13.014 -6.238 -16.282 1.00 77.50 181 VAL A O 1
ATOM 1333 N N . VAL A 1 182 ? -11.316 -7.524 -15.530 1.00 71.81 182 VAL A N 1
ATOM 1334 C CA . VAL A 1 182 ? -10.267 -6.875 -16.314 1.00 71.81 182 VAL A CA 1
ATOM 1335 C C . VAL A 1 182 ? -10.606 -6.923 -17.812 1.00 71.81 182 VAL A C 1
ATOM 1337 O O . VAL A 1 182 ? -10.525 -5.924 -18.520 1.00 71.81 182 VAL A O 1
ATOM 1340 N N . ARG A 1 183 ? -11.096 -8.055 -18.318 1.00 73.12 183 ARG A N 1
ATOM 1341 C CA . ARG A 1 183 ? -11.410 -8.197 -19.750 1.00 73.12 183 ARG A CA 1
ATOM 1342 C C . ARG A 1 183 ? -12.635 -7.409 -20.213 1.00 73.12 183 ARG A C 1
ATOM 1344 O O . ARG A 1 183 ? -12.728 -7.099 -21.394 1.00 73.12 183 ARG A O 1
ATOM 1351 N N . GLN A 1 184 ? -13.578 -7.110 -19.321 1.00 75.25 184 GLN A N 1
ATOM 1352 C CA . GLN A 1 184 ? -14.886 -6.571 -19.715 1.00 75.25 184 GLN A CA 1
ATOM 1353 C C . GLN A 1 184 ? -15.099 -5.105 -19.340 1.00 75.25 184 GLN A C 1
ATOM 1355 O O . GLN A 1 184 ? -15.882 -4.418 -19.992 1.00 75.25 184 GLN A O 1
ATOM 1360 N N . ARG A 1 185 ? -14.467 -4.624 -18.263 1.00 74.31 185 ARG A N 1
ATOM 1361 C CA . ARG A 1 185 ? -14.795 -3.315 -17.671 1.00 74.31 185 ARG A CA 1
ATOM 1362 C C . ARG A 1 185 ? -13.578 -2.476 -17.286 1.00 74.31 185 ARG A C 1
ATOM 1364 O O . ARG A 1 185 ? -13.771 -1.432 -16.670 1.00 74.31 185 ARG A O 1
ATOM 1371 N N . LEU A 1 186 ? -12.363 -2.879 -17.681 1.00 71.69 186 LEU A N 1
ATOM 1372 C CA . LEU A 1 186 ? -11.109 -2.202 -17.315 1.00 71.69 186 LEU A CA 1
ATOM 1373 C C . LEU A 1 186 ? -11.192 -0.682 -17.467 1.00 71.69 186 LEU A C 1
ATOM 1375 O O . LEU A 1 186 ? -10.966 0.040 -16.508 1.00 71.69 186 LEU A O 1
ATOM 1379 N N . LEU A 1 187 ? -11.573 -0.203 -18.653 1.00 74.88 187 LEU A N 1
ATOM 1380 C CA . LEU A 1 187 ? -11.548 1.225 -18.969 1.00 74.88 187 LEU A CA 1
ATOM 1381 C C . LEU A 1 187 ? -12.519 2.019 -18.077 1.00 74.88 187 LEU A C 1
ATOM 1383 O O . LEU A 1 187 ? -12.162 3.067 -17.551 1.00 74.88 187 LEU A O 1
ATOM 1387 N N . ALA A 1 188 ? -13.719 1.485 -17.835 1.00 77.38 188 ALA A N 1
ATOM 1388 C CA . ALA A 1 188 ? -14.704 2.117 -16.960 1.00 77.38 188 ALA A CA 1
ATOM 1389 C C . ALA A 1 188 ? -14.229 2.182 -15.499 1.00 77.38 188 ALA A C 1
ATOM 1391 O O . ALA A 1 188 ? -14.349 3.228 -14.866 1.00 77.38 188 ALA A O 1
ATOM 1392 N N . VAL A 1 189 ? -13.659 1.085 -14.990 1.00 77.56 189 VAL A N 1
ATOM 1393 C CA . VAL A 1 189 ? -13.126 1.015 -13.620 1.00 77.56 189 VAL A CA 1
ATOM 1394 C C . VAL A 1 189 ? -11.922 1.945 -13.463 1.00 77.56 189 VAL A C 1
ATOM 1396 O O . VAL A 1 189 ? -11.854 2.689 -12.494 1.00 77.56 189 VAL A O 1
ATOM 1399 N N . MET A 1 190 ? -11.016 1.981 -14.445 1.00 76.94 190 MET A N 1
ATOM 1400 C CA . MET A 1 190 ? -9.861 2.883 -14.436 1.00 76.94 190 MET A CA 1
ATOM 1401 C C . MET A 1 190 ? -10.282 4.353 -14.391 1.00 76.94 190 MET A C 1
ATOM 1403 O O . MET A 1 190 ? -9.705 5.123 -13.632 1.00 76.94 190 MET A O 1
ATOM 1407 N N . LEU A 1 191 ? -11.293 4.754 -15.169 1.00 80.75 191 LEU A N 1
ATOM 1408 C CA . LEU A 1 191 ? -11.787 6.134 -15.145 1.00 80.75 191 LEU A CA 1
ATOM 1409 C C . LEU A 1 191 ? -12.397 6.506 -13.787 1.00 80.75 191 LEU A C 1
ATOM 1411 O O . LEU A 1 191 ? -12.163 7.610 -13.302 1.00 80.75 191 LEU A O 1
ATOM 1415 N N . GLN A 1 192 ? -13.150 5.596 -13.163 1.00 80.50 192 GLN A N 1
ATOM 1416 C CA . GLN A 1 192 ? -13.706 5.816 -11.825 1.00 80.50 192 GLN A CA 1
ATOM 1417 C C . GLN A 1 192 ? -12.607 5.911 -10.761 1.00 80.50 192 GLN A C 1
ATOM 1419 O O . GLN A 1 192 ? -12.658 6.819 -9.935 1.00 80.50 192 GLN A O 1
ATOM 1424 N N . GLU A 1 193 ? -11.594 5.044 -10.824 1.00 81.81 193 GLU A N 1
ATOM 1425 C CA . GLU A 1 193 ? -10.439 5.079 -9.919 1.00 81.81 193 GLU A CA 1
ATOM 1426 C C . GLU A 1 193 ? -9.615 6.358 -10.079 1.00 81.81 193 GLU A C 1
ATOM 1428 O O . GLU A 1 193 ? -9.206 6.944 -9.087 1.00 81.81 193 GLU A O 1
ATOM 1433 N N . ILE A 1 194 ? -9.427 6.871 -11.299 1.00 83.31 194 ILE A N 1
ATOM 1434 C CA . ILE A 1 194 ? -8.736 8.156 -11.504 1.00 83.31 194 ILE A CA 1
ATOM 1435 C C . ILE A 1 194 ? -9.477 9.293 -10.792 1.00 83.31 194 ILE A C 1
ATOM 1437 O O . ILE A 1 194 ? -8.855 10.100 -10.100 1.00 83.31 194 ILE A O 1
ATOM 1441 N N . VAL A 1 195 ? -10.803 9.360 -10.938 1.00 84.69 195 VAL A N 1
ATOM 1442 C CA . VAL A 1 195 ? -11.617 10.389 -10.274 1.00 84.69 195 VAL A CA 1
ATOM 1443 C C . VAL A 1 195 ? -11.589 10.203 -8.756 1.00 84.69 195 VAL A C 1
ATOM 1445 O O . VAL A 1 195 ? -11.413 11.179 -8.029 1.00 84.69 195 VAL A O 1
ATOM 1448 N N . LEU A 1 196 ? -11.713 8.964 -8.274 1.00 84.62 196 LEU A N 1
ATOM 1449 C CA . LEU A 1 196 ? -11.643 8.644 -6.851 1.00 84.62 196 LEU A CA 1
ATOM 1450 C C . LEU A 1 196 ? -10.291 9.047 -6.252 1.00 84.62 196 LEU A C 1
ATOM 1452 O O . LEU A 1 196 ? -10.253 9.732 -5.236 1.00 84.62 196 LEU A O 1
ATOM 1456 N N . MET A 1 197 ? -9.190 8.690 -6.909 1.00 84.56 197 MET A N 1
ATOM 1457 C CA . MET A 1 197 ? -7.828 9.020 -6.493 1.00 84.56 197 MET A CA 1
ATOM 1458 C C . MET A 1 197 ? -7.563 10.523 -6.511 1.00 84.56 197 MET A C 1
ATOM 1460 O O . MET A 1 197 ? -6.834 11.016 -5.656 1.00 84.56 197 MET A O 1
ATOM 1464 N N . LEU A 1 198 ? -8.172 11.270 -7.436 1.00 86.44 198 LEU A N 1
ATOM 1465 C CA . LEU A 1 198 ? -8.098 12.729 -7.432 1.00 86.44 198 LEU A CA 1
ATOM 1466 C C . LEU A 1 198 ? -8.809 13.313 -6.204 1.00 86.44 198 LEU A C 1
ATOM 1468 O O . LEU A 1 198 ? -8.234 14.149 -5.510 1.00 86.44 198 LEU A O 1
ATOM 1472 N N . ILE A 1 199 ? -10.027 12.847 -5.909 1.00 86.06 199 ILE A N 1
ATOM 1473 C CA . ILE A 1 199 ? -10.797 13.287 -4.736 1.00 86.06 199 ILE A CA 1
ATOM 1474 C C . ILE A 1 199 ? -10.039 12.932 -3.452 1.00 86.06 199 ILE A C 1
ATOM 1476 O O . ILE A 1 199 ? -9.730 13.818 -2.658 1.00 86.06 199 ILE A O 1
ATOM 1480 N N . ILE A 1 200 ? -9.669 11.658 -3.279 1.00 85.38 200 ILE A N 1
ATOM 1481 C CA . ILE A 1 200 ? -8.911 11.176 -2.118 1.00 85.38 200 ILE A CA 1
ATOM 1482 C C . ILE A 1 200 ? -7.581 11.915 -2.005 1.00 85.38 200 ILE A C 1
ATOM 1484 O O . ILE A 1 200 ? -7.204 12.298 -0.902 1.00 85.38 200 ILE A O 1
ATOM 1488 N N . GLY A 1 201 ? -6.873 12.134 -3.112 1.00 86.19 201 GLY A N 1
ATOM 1489 C CA . GLY A 1 201 ? -5.582 12.812 -3.137 1.00 86.19 201 GLY A CA 1
ATOM 1490 C C . GLY A 1 201 ? -5.676 14.257 -2.659 1.00 86.19 201 GLY A C 1
ATOM 1491 O O . GLY A 1 201 ? -4.911 14.654 -1.786 1.00 86.19 201 GLY A O 1
ATOM 1492 N N . VAL A 1 202 ? -6.649 15.023 -3.160 1.00 87.62 202 VAL A N 1
ATOM 1493 C CA . VAL A 1 202 ? -6.889 16.407 -2.720 1.00 87.62 202 VAL A CA 1
ATOM 1494 C C . VAL A 1 202 ? -7.318 16.446 -1.253 1.00 87.62 202 VAL A C 1
ATOM 1496 O O . VAL A 1 202 ? -6.750 17.205 -0.469 1.00 87.62 202 VAL A O 1
ATOM 1499 N N . THR A 1 203 ? -8.273 15.604 -0.849 1.00 85.56 203 THR A N 1
ATOM 1500 C CA . THR A 1 203 ? -8.735 15.538 0.545 1.00 85.56 203 THR A CA 1
ATOM 1501 C C . THR A 1 203 ? -7.599 15.148 1.493 1.00 85.56 203 THR A C 1
ATOM 1503 O O . THR A 1 203 ? -7.398 15.802 2.515 1.00 85.56 203 THR A O 1
ATOM 1506 N N . SER A 1 204 ? -6.810 14.134 1.134 1.00 85.75 204 SER A N 1
ATOM 1507 C CA . SER A 1 204 ? -5.662 13.678 1.923 1.00 85.75 204 SER A CA 1
ATOM 1508 C C . SER A 1 204 ? -4.578 14.745 1.986 1.00 85.75 204 SER A C 1
ATOM 1510 O O . SER A 1 204 ? -4.053 14.993 3.062 1.00 85.75 204 SER A O 1
ATOM 1512 N N . PHE A 1 205 ? -4.282 15.431 0.879 1.00 88.88 205 PHE A N 1
ATOM 1513 C CA . PHE A 1 205 ? -3.318 16.530 0.856 1.00 88.88 205 PHE A CA 1
ATOM 1514 C C . PHE A 1 205 ? -3.704 17.647 1.831 1.00 88.88 205 PHE A C 1
ATOM 1516 O O . PHE A 1 205 ? -2.865 18.094 2.610 1.00 88.88 205 PHE A O 1
ATOM 1523 N N . ILE A 1 206 ? -4.977 18.057 1.842 1.00 89.44 206 ILE A N 1
ATOM 1524 C CA . ILE A 1 206 ? -5.476 19.090 2.760 1.00 89.44 206 ILE A CA 1
ATOM 1525 C C . ILE A 1 206 ? -5.361 18.617 4.215 1.00 89.44 206 ILE A C 1
ATOM 1527 O O . ILE A 1 206 ? -4.789 19.322 5.047 1.00 89.44 206 ILE A O 1
ATOM 1531 N N . ILE A 1 207 ? -5.859 17.415 4.525 1.00 87.06 207 ILE A N 1
ATOM 1532 C CA . ILE A 1 207 ? -5.830 16.860 5.887 1.00 87.06 207 ILE A CA 1
ATOM 1533 C C . ILE A 1 207 ? -4.384 16.694 6.373 1.00 87.06 207 ILE A C 1
ATOM 1535 O O . ILE A 1 207 ? -4.039 17.147 7.464 1.00 87.06 207 ILE A O 1
ATOM 1539 N N . SER A 1 208 ? -3.516 16.087 5.562 1.00 85.62 208 SER A N 1
ATOM 1540 C CA . SER A 1 208 ? -2.101 15.910 5.883 1.00 85.62 208 SER A CA 1
ATOM 1541 C C . SER A 1 208 ? -1.380 17.243 6.027 1.00 85.62 208 SER A C 1
ATOM 1543 O O . SER A 1 208 ? -0.564 17.367 6.931 1.00 85.62 208 SER A O 1
ATOM 1545 N N . GLY A 1 209 ? -1.693 18.250 5.208 1.00 87.25 209 GLY A N 1
ATOM 1546 C CA . GLY A 1 209 ? -1.135 19.595 5.345 1.00 87.25 209 GLY A CA 1
ATOM 1547 C C . GLY A 1 209 ? -1.420 20.201 6.720 1.00 87.25 209 GLY A C 1
ATOM 1548 O O . GLY A 1 209 ? -0.500 20.669 7.388 1.00 87.25 209 GLY A O 1
ATOM 1549 N N . VAL A 1 210 ? -2.669 20.110 7.189 1.00 91.69 210 VAL A N 1
ATOM 1550 C CA . VAL A 1 210 ? -3.069 20.579 8.529 1.00 91.69 210 VAL A CA 1
ATOM 1551 C C . VAL A 1 210 ? -2.346 19.799 9.632 1.00 91.69 210 VAL A C 1
ATOM 1553 O O . VAL A 1 210 ? -1.779 20.399 10.547 1.00 91.69 210 VAL A O 1
ATOM 1556 N N . LEU A 1 211 ? -2.327 18.466 9.539 1.00 88.81 211 LEU A N 1
ATOM 1557 C CA . LEU A 1 211 ? -1.708 17.606 10.550 1.00 88.81 211 LEU A CA 1
ATOM 1558 C C . LEU A 1 211 ? -0.187 17.780 10.620 1.00 88.81 211 LEU A C 1
ATOM 1560 O O . LEU A 1 211 ? 0.362 17.875 11.714 1.00 88.81 211 LEU A O 1
ATOM 1564 N N . LEU A 1 212 ? 0.497 17.845 9.475 1.00 89.69 212 LEU A N 1
ATOM 1565 C CA . LEU A 1 212 ? 1.947 18.032 9.407 1.00 89.69 212 LEU A CA 1
ATOM 1566 C C . LEU A 1 212 ? 2.356 19.422 9.881 1.00 89.69 212 LEU A C 1
ATOM 1568 O O . LEU A 1 212 ? 3.367 19.551 10.568 1.00 89.69 212 LEU A O 1
ATOM 1572 N N . PHE A 1 213 ? 1.565 20.451 9.572 1.00 91.50 213 PHE A N 1
ATOM 1573 C CA . PHE A 1 213 ? 1.801 21.784 10.108 1.00 91.50 213 PHE A CA 1
ATOM 1574 C C . PHE A 1 213 ? 1.713 21.780 11.640 1.00 91.50 213 PHE A C 1
ATOM 1576 O O . PHE A 1 213 ? 2.667 22.187 12.305 1.00 91.50 213 PHE A O 1
ATOM 1583 N N . GLY A 1 214 ? 0.640 21.218 12.207 1.00 88.88 214 GLY A N 1
ATOM 1584 C CA . GLY A 1 214 ? 0.501 21.054 13.657 1.00 88.88 214 GLY A CA 1
ATOM 1585 C C . GLY A 1 214 ? 1.651 20.249 14.274 1.00 88.88 214 GLY A C 1
ATOM 1586 O O . GLY A 1 214 ? 2.272 20.694 15.238 1.00 88.88 214 GLY A O 1
ATOM 1587 N N . LEU A 1 215 ? 2.006 19.114 13.663 1.00 88.25 215 LEU A N 1
ATOM 1588 C CA . LEU A 1 215 ? 3.129 18.280 14.093 1.00 88.25 215 LEU A CA 1
ATOM 1589 C C . LEU A 1 215 ? 4.456 19.043 14.060 1.00 88.25 215 LEU A C 1
ATOM 1591 O O . LEU A 1 215 ? 5.258 18.882 14.972 1.00 88.25 215 LEU A O 1
ATOM 1595 N N . SER A 1 216 ? 4.699 19.879 13.050 1.00 88.62 216 SER A N 1
ATOM 1596 C CA . SER A 1 216 ? 5.938 20.657 12.952 1.00 88.62 216 SER A CA 1
ATOM 1597 C C . SER A 1 216 ? 6.065 21.674 14.089 1.00 88.62 216 SER A C 1
ATOM 1599 O O . SER A 1 216 ? 7.129 21.795 14.698 1.00 88.62 216 SER A O 1
ATOM 1601 N N . MET A 1 217 ? 4.963 22.346 14.439 1.00 89.38 217 MET A N 1
ATOM 1602 C CA . MET A 1 217 ? 4.932 23.316 15.530 1.00 89.38 217 MET A CA 1
ATOM 1603 C C . MET A 1 217 ? 5.128 22.626 16.879 1.00 89.38 217 MET A C 1
ATOM 1605 O O . MET A 1 217 ? 6.037 22.972 17.635 1.00 89.38 217 MET A O 1
ATOM 1609 N N . THR A 1 218 ? 4.313 21.609 17.166 1.00 89.94 218 THR A N 1
ATOM 1610 C CA . THR A 1 218 ? 4.370 20.880 18.437 1.00 89.94 218 THR A CA 1
ATOM 1611 C C . THR A 1 218 ? 5.669 20.093 18.574 1.00 89.94 218 THR A C 1
ATOM 1613 O O . THR A 1 218 ? 6.279 20.109 19.638 1.00 89.94 218 THR A O 1
ATOM 1616 N N . GLY A 1 219 ? 6.140 19.454 17.502 1.00 85.62 219 GLY A N 1
ATOM 1617 C CA . GLY A 1 219 ? 7.406 18.727 17.470 1.00 85.62 219 GLY A CA 1
ATOM 1618 C C . GLY A 1 219 ? 8.602 19.638 17.736 1.00 85.62 219 GLY A C 1
ATOM 1619 O O . GLY A 1 219 ? 9.472 19.282 18.528 1.00 85.62 219 GLY A O 1
ATOM 1620 N N . GLY A 1 220 ? 8.614 20.848 17.165 1.00 83.12 220 GLY A N 1
ATOM 1621 C CA . GLY A 1 220 ? 9.640 21.854 17.448 1.00 83.12 220 GLY A CA 1
ATOM 1622 C C . GLY A 1 220 ? 9.638 22.324 18.907 1.00 83.12 220 GLY A C 1
ATOM 1623 O O . GLY A 1 220 ? 10.702 22.484 19.508 1.00 83.12 220 GLY A O 1
ATOM 1624 N N . MET A 1 221 ? 8.457 22.501 19.506 1.00 86.31 221 MET A N 1
ATOM 1625 C CA . MET A 1 221 ? 8.326 22.839 20.929 1.00 86.31 221 MET A CA 1
ATOM 1626 C C . MET A 1 221 ? 8.771 21.687 21.837 1.00 86.31 221 MET A C 1
ATOM 1628 O O . MET A 1 221 ? 9.541 21.907 22.770 1.00 86.31 221 MET A O 1
ATOM 1632 N N . ALA A 1 222 ? 8.331 20.462 21.544 1.00 84.38 222 ALA A N 1
ATOM 1633 C CA . ALA A 1 222 ? 8.677 19.269 22.308 1.00 84.38 222 ALA A CA 1
ATOM 1634 C C . ALA A 1 222 ? 10.187 19.007 22.276 1.00 84.38 222 ALA A C 1
ATOM 1636 O O . ALA A 1 222 ? 10.798 18.841 23.329 1.00 84.38 222 ALA A O 1
ATOM 1637 N N . ALA A 1 223 ? 10.811 19.058 21.094 1.00 80.31 223 ALA A N 1
ATOM 1638 C CA . ALA A 1 223 ? 12.255 18.888 20.951 1.00 80.31 223 ALA A CA 1
ATOM 1639 C C . ALA A 1 223 ? 13.034 19.890 21.817 1.00 80.31 223 ALA A C 1
ATOM 1641 O O . ALA A 1 223 ? 13.985 19.512 22.498 1.00 80.31 223 ALA A O 1
ATOM 1642 N N . ARG A 1 224 ? 12.590 21.154 21.860 1.00 79.44 224 ARG A N 1
ATOM 1643 C CA . ARG A 1 224 ? 13.202 22.192 22.699 1.00 79.44 224 ARG A CA 1
ATOM 1644 C C . ARG A 1 224 ? 13.009 21.936 24.191 1.00 79.44 224 ARG A C 1
ATOM 1646 O O . ARG A 1 224 ? 13.986 22.004 24.931 1.00 79.44 224 ARG A O 1
ATOM 1653 N N . ALA A 1 225 ? 11.797 21.594 24.622 1.00 80.75 225 ALA A N 1
ATOM 1654 C CA . ALA A 1 225 ? 11.509 21.280 26.021 1.00 80.75 225 ALA A CA 1
ATOM 1655 C C . ALA A 1 225 ? 12.344 20.090 26.529 1.00 80.75 225 ALA A C 1
ATOM 1657 O O . ALA A 1 225 ? 12.965 20.177 27.586 1.00 80.75 225 ALA A O 1
ATOM 1658 N N . PHE A 1 226 ? 12.439 19.010 25.748 1.00 73.50 226 PHE A N 1
ATOM 1659 C CA . PHE A 1 226 ? 13.252 17.848 26.116 1.00 73.50 226 PHE A CA 1
ATOM 1660 C C . PHE A 1 226 ? 14.758 18.121 26.025 1.00 73.50 226 PHE A C 1
ATOM 1662 O O . PHE A 1 226 ? 15.505 17.642 26.873 1.00 73.50 226 PHE A O 1
ATOM 1669 N N . SER A 1 227 ? 15.216 18.943 25.072 1.00 70.12 227 SER A N 1
ATOM 1670 C CA . SER A 1 227 ? 16.622 19.375 25.033 1.00 70.12 227 SER A CA 1
ATOM 1671 C C . SER A 1 227 ? 17.010 20.235 26.244 1.00 70.12 227 SER A C 1
ATOM 1673 O O . SER A 1 227 ? 18.132 20.131 26.728 1.00 70.12 227 SER A O 1
ATOM 1675 N N . ALA A 1 228 ? 16.076 21.030 26.779 1.00 61.28 228 ALA A N 1
ATOM 1676 C CA . ALA A 1 228 ? 16.289 21.840 27.977 1.00 61.28 228 ALA A CA 1
ATOM 1677 C C . ALA A 1 228 ? 16.335 20.997 29.265 1.00 61.28 228 ALA A C 1
ATOM 1679 O O . ALA A 1 228 ? 17.076 21.337 30.181 1.00 61.28 228 ALA A O 1
ATOM 1680 N N . LEU A 1 229 ? 15.595 19.883 29.323 1.00 58.38 229 LEU A N 1
ATOM 1681 C CA . LEU A 1 229 ? 15.630 18.915 30.432 1.00 58.38 229 LEU A CA 1
ATOM 1682 C C . LEU A 1 229 ? 16.880 18.015 30.419 1.00 58.38 229 LEU A C 1
ATOM 1684 O O . LEU A 1 229 ? 17.202 17.387 31.424 1.00 58.38 229 LEU A O 1
ATOM 1688 N N . ALA A 1 230 ? 17.586 17.925 29.291 1.00 59.38 230 ALA A N 1
ATOM 1689 C CA . ALA A 1 230 ? 18.790 17.108 29.152 1.00 59.38 230 ALA A CA 1
ATOM 1690 C C . ALA A 1 230 ? 20.076 17.813 29.635 1.00 59.38 230 ALA A C 1
ATOM 1692 O O . ALA A 1 230 ? 21.160 17.241 29.522 1.00 59.38 230 ALA A O 1
ATOM 1693 N N . THR A 1 231 ? 19.991 19.042 30.159 1.00 63.88 231 THR A N 1
ATOM 1694 C CA . THR A 1 231 ? 21.166 19.759 30.675 1.00 63.88 231 THR A CA 1
ATOM 1695 C C . THR A 1 231 ? 21.539 19.261 32.084 1.00 63.88 231 THR A C 1
ATOM 1697 O O . THR A 1 231 ? 20.655 19.073 32.926 1.00 63.88 231 THR A O 1
ATOM 1700 N N . PRO A 1 232 ? 22.836 19.039 32.386 1.00 62.34 232 PRO A N 1
ATOM 1701 C CA . PRO A 1 232 ? 23.284 18.484 33.674 1.00 62.34 232 PRO A CA 1
ATOM 1702 C C . PRO A 1 232 ? 22.838 19.295 34.900 1.00 62.34 232 PRO A C 1
ATOM 1704 O O . PRO A 1 232 ? 22.618 18.738 35.973 1.00 62.34 232 PRO A O 1
ATOM 1707 N N . GLU A 1 233 ? 22.680 20.609 34.733 1.00 66.62 233 GLU A N 1
ATOM 1708 C CA . GLU A 1 233 ? 22.286 21.546 35.789 1.00 66.62 233 GLU A CA 1
ATOM 1709 C C . GLU A 1 233 ? 20.855 21.308 36.286 1.00 66.62 233 GLU A C 1
ATOM 1711 O O . GLU A 1 233 ? 20.587 21.420 37.481 1.00 66.62 233 GLU A O 1
ATOM 1716 N N . VAL A 1 234 ? 19.942 20.913 35.391 1.00 62.50 234 VAL A N 1
ATOM 1717 C CA . VAL A 1 234 ? 18.553 20.616 35.758 1.00 62.50 234 VAL A CA 1
ATOM 1718 C C . VAL A 1 234 ? 18.497 19.327 36.578 1.00 62.50 234 VAL A C 1
ATOM 1720 O O . VAL A 1 234 ? 17.878 19.312 37.634 1.00 62.50 234 VAL A O 1
ATOM 1723 N N . TRP A 1 235 ? 19.213 18.272 36.182 1.00 57.69 235 TRP A N 1
ATOM 1724 C CA . TRP A 1 235 ? 19.293 17.034 36.974 1.00 57.69 235 TRP A CA 1
ATOM 1725 C C . TRP A 1 235 ? 19.876 17.260 38.373 1.00 57.69 235 TRP A C 1
ATOM 1727 O O . TRP A 1 235 ? 19.366 16.708 39.346 1.00 57.69 235 TRP A O 1
ATOM 1737 N N . ALA A 1 236 ? 20.902 18.107 38.488 1.00 59.28 236 ALA A N 1
ATOM 1738 C CA . ALA A 1 236 ? 21.491 18.471 39.774 1.00 59.28 236 ALA A CA 1
ATOM 1739 C C . ALA A 1 236 ? 20.507 19.236 40.680 1.00 59.28 236 ALA A C 1
ATOM 1741 O O . ALA A 1 236 ? 20.470 18.988 41.882 1.00 59.28 236 ALA A O 1
ATOM 1742 N N . ALA A 1 237 ? 19.674 20.116 40.113 1.00 63.69 237 ALA A N 1
ATOM 1743 C CA . ALA A 1 237 ? 18.666 20.867 40.862 1.00 63.69 237 ALA A CA 1
ATOM 1744 C C . ALA A 1 237 ? 17.530 19.980 41.409 1.00 63.69 237 ALA A C 1
ATOM 1746 O O . ALA A 1 237 ? 17.052 20.224 42.512 1.00 63.69 237 ALA A O 1
ATOM 1747 N N . TRP A 1 238 ? 17.125 18.935 40.677 1.00 55.66 238 TRP A N 1
ATOM 1748 C CA . TRP A 1 238 ? 16.128 17.962 41.149 1.00 55.66 238 TRP A CA 1
ATOM 1749 C C . TRP A 1 238 ? 16.695 16.957 42.159 1.00 55.66 238 TRP A C 1
ATOM 1751 O O . TRP A 1 238 ? 15.954 16.473 43.002 1.00 55.66 238 TRP A O 1
ATOM 1761 N N . ALA A 1 239 ? 17.990 16.638 42.092 1.00 56.16 239 ALA A N 1
ATOM 1762 C CA . ALA A 1 239 ? 18.648 15.755 43.060 1.00 56.16 239 ALA A CA 1
ATOM 1763 C C . ALA A 1 239 ? 18.976 16.448 44.399 1.00 56.16 239 ALA A C 1
ATOM 1765 O O . ALA A 1 239 ? 19.258 15.771 45.386 1.00 56.16 239 ALA A O 1
ATOM 1766 N N . ALA A 1 240 ? 18.978 17.783 44.420 1.00 61.28 240 ALA A N 1
ATOM 1767 C CA . ALA A 1 240 ? 19.226 18.605 45.604 1.00 61.28 240 ALA A CA 1
ATOM 1768 C C . ALA A 1 240 ? 17.938 19.090 46.308 1.00 61.28 240 ALA A C 1
ATOM 1770 O O . ALA A 1 240 ? 18.041 19.777 47.326 1.00 61.28 240 ALA A O 1
ATOM 1771 N N . ALA A 1 241 ? 16.761 18.757 45.766 1.00 55.78 241 ALA A N 1
ATOM 1772 C CA . ALA A 1 241 ? 15.437 19.045 46.324 1.00 55.78 241 ALA A CA 1
ATOM 1773 C C . ALA A 1 241 ? 14.822 17.782 46.944 1.00 55.78 241 ALA A C 1
ATOM 1775 O O . ALA A 1 241 ? 14.143 17.922 47.986 1.00 55.78 241 ALA A O 1
#